Protein AF-A0A660MDU6-F1 (afdb_monomer)

Secondary structure (DSSP, 8-state):
---SSEEESSBTT-EEE-PPP-SSHHHHHHHHHHHHHHHHHHSTT------SS-SSPPSSGGGSPBPP--SSHHHHHHHHHHHHHHHHH-TTGGG-----------HHHHHHHHHHHTS---HHHHHHHHHHHHHHHHHHHHHHHHHH--BSEEETT-GGGTTTSEEEETTEEE-TT-SBGGGSTTSS--SS------S-HHHHHHHHHHHHHSB-HHHHTT-SB-TTS-BS-S-SBS-SSGGG---

Foldseek 3Di:
DPDDAWFADWFQPRIGGHADDDPDPVVRVVRSVVVVVVCQVVVPPDDDDPAQQDAQDDLDLVVRHTHAQDDDPVRVQSRQASLLVCLQPNSNQSSGDDDDDDDDDDPVVLCVVQVVVVHDSDPQSVQQVVLVVVVVCVVCVVVCLLPPQDPQWYFVNSVVQVVPFDDPDVRITGDVPGRHPCPPPSHQDQPDDADARSRGDVSNVVRLVCQCVAADPSQVVVPQADPVRHGSHCDNGSHVHSVSDDD

Nearest PDB structures (foldseek):
  1va6-assembly2_B  TM=9.384E-01  e=1.472E-17  Escherichia coli
  2d32-assembly1_D  TM=9.594E-01  e=6.852E-17  Escherichia coli
  2d32-assembly1_B  TM=9.518E-01  e=6.852E-17  Escherichia coli
  1va6-assembly1_A  TM=9.266E-01  e=5.697E-17  Escherichia coli
  3nzt-assembly1_A  TM=9.331E-01  e=1.578E-15  Francisella tularensis subsp. tularensis

pLDDT: mean 96.26, std 2.62, range [77.75, 98.75]

Structure (mmCIF, N/CA/C/O backbone):
data_AF-A0A660MDU6-F1
#
_entry.id   AF-A0A660MDU6-F1
#
loop_
_atom_site.group_PDB
_atom_site.id
_atom_site.type_symbol
_atom_site.label_atom_id
_atom_site.label_alt_id
_atom_site.label_comp_id
_atom_site.label_asym_id
_atom_site.label_entity_id
_atom_site.label_seq_id
_atom_site.pdbx_PDB_ins_code
_atom_site.Cartn_x
_atom_sit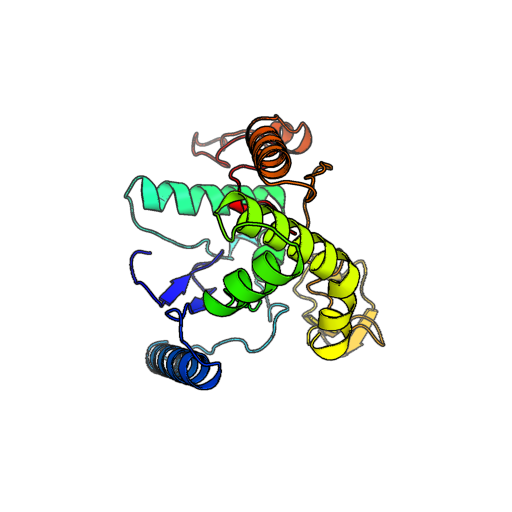e.Cartn_y
_atom_site.Cartn_z
_atom_site.occupancy
_atom_site.B_iso_or_equiv
_atom_site.auth_seq_id
_atom_site.auth_comp_id
_atom_site.auth_asym_id
_atom_site.auth_atom_id
_atom_site.pdbx_PDB_model_num
ATOM 1 N N . TYR A 1 1 ? -2.974 11.790 -11.284 1.00 77.75 1 TYR A N 1
ATOM 2 C CA . TYR A 1 1 ? -2.832 11.587 -9.823 1.00 77.75 1 TYR A CA 1
ATOM 3 C C . TYR A 1 1 ? -3.912 12.254 -8.976 1.00 77.75 1 TYR A C 1
ATOM 5 O O . TYR A 1 1 ? -3.938 12.005 -7.781 1.00 77.75 1 TYR A O 1
ATOM 13 N N . THR A 1 2 ? -4.754 13.139 -9.519 1.00 93.44 2 THR A N 1
ATOM 14 C CA . THR A 1 2 ? -5.782 13.857 -8.737 1.00 93.44 2 THR A CA 1
ATOM 15 C C . THR A 1 2 ? -7.162 13.206 -8.799 1.00 93.44 2 THR A C 1
ATOM 17 O O . THR A 1 2 ? -8.099 13.726 -8.204 1.00 93.44 2 THR A O 1
ATOM 20 N N . HIS A 1 3 ? -7.308 12.106 -9.541 1.00 96.88 3 HIS A N 1
ATOM 21 C CA . HIS A 1 3 ? -8.571 11.387 -9.625 1.00 96.88 3 HIS A CA 1
ATOM 22 C C . HIS A 1 3 ? -8.838 10.679 -8.282 1.00 96.88 3 HIS A C 1
ATOM 24 O O . HIS A 1 3 ? -7.932 10.021 -7.770 1.00 96.88 3 HIS A O 1
ATOM 30 N N . PRO A 1 4 ? -10.042 10.812 -7.700 1.00 95.94 4 PRO A N 1
ATOM 31 C CA . PRO A 1 4 ? -10.305 10.404 -6.318 1.00 95.94 4 PRO A CA 1
ATOM 32 C C . PRO A 1 4 ? -10.268 8.887 -6.098 1.00 95.94 4 PRO A C 1
ATOM 34 O O . PRO A 1 4 ? -9.865 8.446 -5.029 1.00 95.94 4 PRO A O 1
ATOM 37 N N . ASN A 1 5 ? -10.660 8.097 -7.104 1.00 98.19 5 ASN A N 1
ATOM 38 C CA . ASN A 1 5 ? -10.883 6.653 -6.937 1.00 98.19 5 ASN A CA 1
ATOM 39 C C . ASN A 1 5 ? -10.031 5.747 -7.844 1.00 98.19 5 ASN A C 1
ATOM 41 O O . ASN A 1 5 ? -10.119 4.528 -7.745 1.00 98.19 5 ASN A O 1
ATOM 45 N N . ILE A 1 6 ? -9.252 6.326 -8.764 1.00 98.25 6 ILE A N 1
ATOM 46 C CA . ILE A 1 6 ? -8.491 5.592 -9.790 1.00 98.25 6 ILE A CA 1
ATOM 47 C C . ILE A 1 6 ? -7.140 6.281 -9.921 1.00 98.25 6 ILE A C 1
ATOM 49 O O . ILE A 1 6 ? -7.067 7.443 -10.318 1.00 98.25 6 ILE A O 1
ATOM 53 N N . THR A 1 7 ? -6.070 5.591 -9.559 1.00 97.56 7 THR A N 1
ATOM 54 C CA . THR A 1 7 ? -4.705 6.121 -9.603 1.00 97.56 7 THR A CA 1
ATOM 55 C C . THR A 1 7 ? -3.727 4.997 -9.938 1.00 97.56 7 THR A C 1
ATOM 57 O O . THR A 1 7 ? -4.138 3.893 -10.277 1.00 97.56 7 THR A O 1
ATOM 60 N N . THR A 1 8 ? -2.432 5.282 -9.890 1.00 97.12 8 THR A N 1
ATOM 61 C CA . THR A 1 8 ? -1.370 4.282 -9.996 1.00 97.12 8 THR A CA 1
ATOM 62 C C . THR A 1 8 ? -0.564 4.226 -8.703 1.00 97.12 8 THR A C 1
ATOM 64 O O . THR A 1 8 ? -0.277 5.275 -8.105 1.00 97.12 8 THR A O 1
ATOM 67 N N . ASP A 1 9 ? -0.172 3.015 -8.308 1.00 96.38 9 ASP A N 1
ATOM 68 C CA . ASP A 1 9 ? 0.797 2.774 -7.237 1.00 96.38 9 ASP A CA 1
ATOM 69 C C . ASP A 1 9 ? 2.215 2.968 -7.817 1.00 96.38 9 ASP A C 1
ATOM 71 O O . ASP A 1 9 ? 2.503 4.037 -8.354 1.00 96.38 9 ASP A O 1
ATOM 75 N N . TYR A 1 10 ? 3.129 2.006 -7.712 1.00 97.56 10 TYR A N 1
ATOM 76 C CA . TYR A 1 10 ? 4.535 2.175 -8.064 1.00 97.56 10 TYR A CA 1
ATOM 77 C C . TYR A 1 10 ? 4.772 2.442 -9.556 1.00 97.56 10 TYR A C 1
ATOM 79 O O . TYR A 1 10 ? 5.421 3.429 -9.926 1.00 97.56 10 TYR A O 1
ATOM 87 N N . ALA A 1 11 ? 4.274 1.547 -10.406 1.00 97.69 11 ALA A N 1
ATOM 88 C CA . ALA A 1 11 ? 4.475 1.598 -11.847 1.00 97.69 11 ALA A CA 1
ATOM 89 C C . ALA A 1 11 ? 3.306 2.283 -12.553 1.00 97.69 11 ALA A C 1
ATOM 91 O O . ALA A 1 11 ? 2.186 2.310 -12.051 1.00 97.69 11 ALA A O 1
ATOM 92 N N . GLU A 1 12 ? 3.561 2.795 -13.754 1.00 97.75 12 GLU A N 1
ATOM 93 C CA . GLU A 1 12 ? 2.531 3.389 -14.613 1.00 97.75 12 GLU A CA 1
ATOM 94 C C . GLU A 1 12 ? 1.439 2.377 -14.979 1.00 97.75 12 GLU A C 1
ATOM 96 O O . GLU A 1 12 ? 0.276 2.735 -15.123 1.00 97.75 12 GLU A O 1
ATOM 101 N N . THR A 1 13 ? 1.804 1.098 -15.049 1.00 96.75 13 THR A N 1
ATOM 102 C CA . THR A 1 13 ? 0.898 -0.018 -15.338 1.00 96.75 13 THR A CA 1
ATOM 103 C C . THR A 1 13 ? 0.281 -0.647 -14.085 1.00 96.75 13 THR A C 1
ATOM 105 O O . THR A 1 13 ? -0.509 -1.583 -14.197 1.00 96.75 13 THR A O 1
ATOM 108 N N . LEU A 1 14 ? 0.618 -0.163 -12.881 1.00 97.50 14 LEU A N 1
ATOM 109 C CA . LEU A 1 14 ? 0.115 -0.714 -11.621 1.00 97.50 14 LEU A CA 1
ATOM 110 C C . LEU A 1 14 ? -1.079 0.106 -11.119 1.00 97.50 14 LEU A C 1
ATOM 112 O O . LEU A 1 14 ? -0.933 1.035 -10.322 1.00 97.50 14 LEU A O 1
ATOM 116 N N . LEU A 1 15 ? -2.259 -0.238 -11.632 1.00 97.62 15 LEU A N 1
ATOM 117 C CA . LEU A 1 15 ? -3.532 0.400 -11.302 1.00 97.62 15 LEU A CA 1
ATOM 118 C C . LEU A 1 15 ? -3.894 0.220 -9.819 1.00 97.62 15 LEU A C 1
ATOM 120 O O . LEU A 1 15 ? -3.869 -0.889 -9.291 1.00 97.62 15 LEU A O 1
ATOM 124 N N . GLU A 1 16 ? -4.316 1.305 -9.177 1.00 98.38 16 GLU A N 1
ATOM 125 C CA . GLU A 1 16 ? -4.833 1.328 -7.810 1.00 98.38 16 GLU A CA 1
AT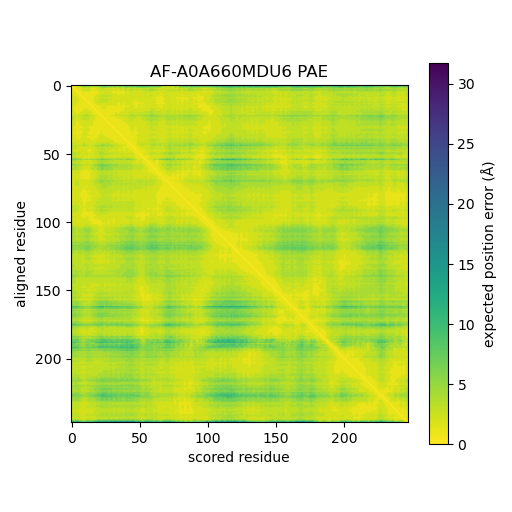OM 126 C C . GLU A 1 16 ? -6.265 1.883 -7.816 1.00 98.38 16 GLU A C 1
ATOM 128 O O . GLU A 1 16 ? -6.525 2.999 -8.283 1.00 98.38 16 GLU A O 1
ATOM 133 N N . LEU A 1 17 ? -7.203 1.086 -7.298 1.00 98.44 17 LEU A N 1
ATOM 134 C CA . LEU A 1 17 ? -8.616 1.441 -7.174 1.00 98.44 17 LEU A CA 1
ATOM 135 C C . LEU A 1 17 ? -8.950 1.701 -5.706 1.00 98.44 17 LEU A C 1
ATOM 137 O O . LEU A 1 17 ? -8.767 0.827 -4.860 1.00 98.44 17 LEU A O 1
ATOM 141 N N . VAL A 1 18 ? -9.472 2.890 -5.416 1.00 98.12 18 VAL A N 1
ATOM 142 C CA . VAL A 1 18 ? -9.752 3.351 -4.051 1.00 98.12 18 VAL A CA 1
ATOM 143 C C . VAL A 1 18 ? -11.228 3.706 -3.936 1.00 98.12 18 VAL A C 1
ATOM 145 O O . VAL A 1 18 ? -11.714 4.611 -4.612 1.00 98.12 18 VAL A O 1
ATOM 148 N N . THR A 1 19 ? -11.964 2.992 -3.089 1.00 98.56 19 THR A N 1
ATOM 149 C CA . THR A 1 19 ? -13.375 3.298 -2.823 1.00 98.56 19 THR A CA 1
ATOM 150 C C . THR A 1 19 ? -13.506 4.496 -1.887 1.00 98.56 19 THR A C 1
ATOM 152 O O . THR A 1 19 ? -12.606 4.795 -1.101 1.00 98.56 19 THR A O 1
ATOM 155 N N . ASP A 1 20 ? -14.671 5.130 -1.905 1.00 98.25 20 ASP A N 1
ATOM 156 C CA . ASP A 1 20 ? -15.098 5.990 -0.806 1.00 98.25 20 ASP A CA 1
ATOM 157 C C . ASP A 1 20 ? -15.335 5.139 0.462 1.00 98.25 20 ASP A C 1
ATOM 159 O O . ASP A 1 20 ? -15.473 3.910 0.374 1.00 98.25 20 ASP A O 1
ATOM 163 N N . PRO A 1 21 ? -15.374 5.741 1.664 1.00 97.81 21 PRO A N 1
ATOM 164 C CA . PRO A 1 21 ? -15.812 5.029 2.857 1.00 97.81 21 PRO A CA 1
ATOM 165 C C . PRO A 1 21 ? -17.310 4.715 2.772 1.00 97.81 21 PRO A C 1
ATOM 167 O O . PRO A 1 21 ? -18.132 5.605 2.552 1.00 97.81 21 PRO A O 1
ATOM 170 N N . HIS A 1 22 ? -17.669 3.455 3.018 1.00 98.00 22 HIS A N 1
ATOM 171 C CA . HIS A 1 22 ? -19.057 2.986 3.012 1.00 98.00 22 HIS A CA 1
ATOM 172 C C . HIS A 1 22 ? -19.468 2.405 4.366 1.00 98.00 22 HIS A C 1
ATOM 174 O O . HIS A 1 22 ? -18.629 1.843 5.072 1.00 98.00 22 HIS A O 1
ATOM 180 N N . PRO A 1 23 ? -20.761 2.485 4.729 1.00 96.19 23 PRO A N 1
ATOM 181 C CA . PRO A 1 23 ? -21.267 1.934 5.984 1.00 96.19 23 PRO A CA 1
ATOM 182 C C . PRO A 1 23 ? -21.366 0.402 5.978 1.00 96.19 23 PRO A C 1
ATOM 184 O O . PRO A 1 23 ? -21.491 -0.191 7.049 1.00 96.19 23 PRO A O 1
ATOM 187 N N . THR A 1 24 ? -21.338 -0.241 4.803 1.00 97.06 24 THR A N 1
ATOM 188 C CA . THR A 1 24 ? -21.408 -1.702 4.676 1.00 97.06 24 THR A CA 1
ATOM 189 C C . THR A 1 24 ? -20.377 -2.244 3.682 1.00 97.06 24 THR A C 1
ATOM 191 O O . THR A 1 24 ? -20.034 -1.555 2.711 1.00 97.06 24 THR A O 1
ATOM 194 N N . PRO A 1 25 ? -19.898 -3.488 3.876 1.00 97.12 25 PRO A N 1
ATOM 195 C CA . PRO A 1 25 ? -19.009 -4.150 2.923 1.00 97.12 25 PRO A CA 1
ATOM 196 C C . PRO A 1 25 ? -19.612 -4.283 1.520 1.00 97.12 25 PRO A C 1
ATOM 198 O O . PRO A 1 25 ? -18.900 -4.134 0.531 1.00 97.12 25 PRO A O 1
ATOM 201 N N . GLU A 1 26 ? -20.921 -4.520 1.411 1.00 98.44 26 GLU A N 1
ATOM 202 C CA . GLU A 1 26 ? -21.610 -4.699 0.129 1.00 98.44 26 GLU A CA 1
ATOM 203 C C . GLU A 1 26 ? -21.593 -3.411 -0.699 1.00 98.44 26 GLU A C 1
ATOM 205 O O . GLU A 1 26 ? -21.389 -3.462 -1.912 1.00 98.44 26 GLU A O 1
ATOM 210 N N . ALA A 1 27 ? -21.762 -2.253 -0.052 1.00 98.38 27 ALA A N 1
ATOM 211 C CA . ALA A 1 27 ? -21.695 -0.956 -0.717 1.00 98.38 27 ALA A CA 1
ATOM 212 C C . ALA A 1 27 ? -20.264 -0.633 -1.185 1.00 98.38 27 ALA A C 1
ATOM 214 O O . ALA A 1 27 ? -20.077 -0.213 -2.330 1.00 98.38 27 ALA A O 1
ATOM 215 N N . ALA A 1 28 ? -19.253 -0.922 -0.355 1.00 98.38 28 ALA A N 1
ATOM 216 C CA . ALA A 1 28 ? -17.849 -0.798 -0.752 1.00 98.38 28 ALA A CA 1
ATOM 217 C C . ALA A 1 28 ? -17.517 -1.703 -1.948 1.00 98.38 28 ALA A C 1
ATOM 219 O O . ALA A 1 28 ? -16.931 -1.252 -2.934 1.00 98.38 28 ALA A O 1
ATOM 220 N N . TYR A 1 29 ? -17.952 -2.964 -1.902 1.00 98.38 29 TYR A N 1
ATOM 221 C CA . TYR A 1 29 ? -17.756 -3.914 -2.993 1.00 98.38 29 TYR A CA 1
ATOM 222 C C . TYR A 1 29 ? -18.464 -3.473 -4.280 1.00 98.38 29 TYR A C 1
ATOM 224 O O . TYR A 1 29 ? -17.879 -3.556 -5.358 1.00 98.38 29 TYR A O 1
ATOM 232 N N . ALA A 1 30 ? -19.695 -2.961 -4.188 1.00 98.69 30 ALA A N 1
ATOM 233 C CA . ALA A 1 30 ? -20.434 -2.472 -5.348 1.00 98.69 30 ALA A CA 1
ATOM 234 C C . ALA A 1 30 ? -19.704 -1.315 -6.052 1.00 98.69 30 ALA A C 1
ATOM 236 O O . ALA A 1 30 ? -19.604 -1.321 -7.282 1.00 98.69 30 ALA A O 1
ATOM 237 N N . GLN A 1 31 ? -19.142 -0.362 -5.295 1.00 98.75 31 GLN A N 1
ATOM 238 C CA . GLN A 1 31 ? -18.322 0.705 -5.875 1.00 98.75 31 GLN A CA 1
ATOM 239 C C . GLN A 1 31 ? -17.028 0.152 -6.482 1.00 98.75 31 GLN A C 1
ATOM 241 O O . GLN A 1 31 ? -16.703 0.496 -7.617 1.00 98.75 31 GLN A O 1
ATOM 246 N N . LEU A 1 32 ? -16.310 -0.723 -5.769 1.00 98.69 32 LEU A N 1
ATOM 247 C CA . LEU A 1 32 ? -15.077 -1.330 -6.276 1.00 98.69 32 LEU A CA 1
ATOM 248 C C . LEU A 1 32 ? -15.319 -2.076 -7.596 1.00 98.69 32 LEU A C 1
ATOM 250 O O . LEU A 1 32 ? -14.557 -1.919 -8.548 1.00 98.69 32 LEU A O 1
ATOM 254 N N . LEU A 1 33 ? -16.414 -2.834 -7.685 1.00 98.62 33 LEU A N 1
ATOM 255 C CA . LEU A 1 33 ? -16.818 -3.542 -8.896 1.00 98.62 33 LEU A CA 1
ATOM 256 C C . LEU A 1 33 ? -17.144 -2.577 -10.044 1.00 98.62 33 LEU A C 1
ATOM 258 O O . LEU A 1 33 ? -16.798 -2.858 -11.192 1.00 98.62 33 LEU A O 1
ATOM 262 N N . ALA A 1 34 ? -17.794 -1.446 -9.759 1.00 98.69 34 ALA A N 1
ATOM 263 C CA . ALA A 1 34 ? -18.069 -0.420 -10.761 1.00 98.69 34 ALA A CA 1
ATOM 264 C C . ALA A 1 34 ? -16.773 0.214 -11.298 1.00 98.69 34 ALA A C 1
ATOM 266 O O . ALA A 1 34 ? -16.611 0.310 -12.514 1.00 98.69 34 ALA A O 1
ATOM 267 N N . LEU A 1 35 ? -15.832 0.567 -10.414 1.00 98.62 35 LEU A N 1
ATOM 268 C CA . LEU A 1 35 ? -14.513 1.095 -10.787 1.00 98.62 35 LEU A CA 1
ATOM 269 C C . LEU A 1 35 ? -13.728 0.085 -11.633 1.00 98.62 35 LEU A C 1
ATOM 271 O O . LEU A 1 35 ? -13.232 0.430 -12.703 1.00 98.62 35 LEU A O 1
ATOM 275 N N . HIS A 1 36 ? -13.683 -1.179 -11.204 1.00 98.50 36 HIS A N 1
ATOM 276 C CA . HIS A 1 36 ? -13.015 -2.249 -11.942 1.00 98.50 36 HIS A CA 1
ATOM 277 C C . HIS A 1 36 ? -13.614 -2.435 -13.341 1.00 98.50 36 HIS A C 1
ATOM 279 O O . HIS A 1 36 ? -12.879 -2.526 -14.321 1.00 98.50 36 HIS A O 1
ATOM 285 N N . ARG A 1 37 ? -14.950 -2.485 -13.460 1.00 98.38 37 ARG A N 1
ATOM 286 C CA . ARG A 1 37 ? -15.639 -2.600 -14.759 1.00 98.38 37 ARG A CA 1
ATOM 287 C C . ARG A 1 37 ? -15.328 -1.418 -15.666 1.00 98.38 37 ARG A C 1
ATOM 289 O O . ARG A 1 37 ? -15.048 -1.633 -16.839 1.00 98.38 37 ARG A O 1
ATOM 296 N N . TYR A 1 38 ? -15.347 -0.204 -15.120 1.00 98.50 38 TYR A N 1
ATOM 297 C CA . TYR A 1 38 ? -14.997 0.993 -15.870 1.00 98.50 38 TYR A CA 1
ATOM 298 C C . TYR A 1 38 ? -13.566 0.908 -16.412 1.00 98.50 38 TYR A C 1
ATOM 300 O O . TYR A 1 38 ? -13.367 1.065 -17.612 1.00 98.50 38 TYR A O 1
ATOM 308 N N . CYS A 1 39 ? -12.577 0.588 -15.572 1.00 98.19 39 CYS A N 1
ATOM 309 C CA . CYS A 1 39 ? -11.190 0.441 -16.017 1.00 98.19 39 CYS A CA 1
ATOM 310 C C . CYS A 1 39 ? -11.039 -0.659 -17.072 1.00 98.19 39 CYS A C 1
ATOM 312 O O . CYS A 1 39 ? -10.491 -0.396 -18.136 1.00 98.19 39 CYS A O 1
ATOM 314 N N . ALA A 1 40 ? -11.595 -1.850 -16.830 1.00 97.62 40 ALA A N 1
ATOM 315 C CA . ALA A 1 40 ? -11.515 -2.976 -17.762 1.00 97.62 40 ALA A CA 1
ATOM 316 C C . ALA A 1 40 ? -12.127 -2.671 -19.145 1.00 97.62 40 ALA A C 1
ATOM 318 O O . ALA A 1 40 ? -11.691 -3.227 -20.143 1.00 97.62 40 ALA A O 1
ATOM 319 N N . GLN A 1 41 ? -13.118 -1.778 -19.222 1.00 98.06 41 GLN A N 1
ATOM 320 C CA . GLN A 1 41 ? -13.731 -1.345 -20.485 1.00 98.06 41 GLN A CA 1
ATOM 321 C C . GLN A 1 41 ? -12.944 -0.242 -21.212 1.00 98.06 41 GLN A C 1
ATOM 323 O O . GLN A 1 41 ? -13.240 0.042 -22.369 1.00 98.06 41 GLN A O 1
ATOM 328 N N . ASN A 1 42 ? -11.976 0.398 -20.548 1.00 98.19 42 ASN A N 1
ATOM 329 C CA . ASN A 1 42 ? -11.271 1.584 -21.049 1.00 98.19 42 ASN A CA 1
ATOM 330 C C . ASN A 1 42 ? -9.749 1.389 -21.183 1.00 98.19 42 ASN A C 1
ATOM 332 O O . ASN A 1 42 ? -9.037 2.360 -21.425 1.00 98.19 42 ASN A O 1
ATOM 336 N N . ILE A 1 43 ? -9.248 0.158 -21.046 1.00 97.31 43 ILE A N 1
ATOM 337 C CA . ILE A 1 43 ? -7.817 -0.189 -21.176 1.00 97.31 43 ILE A CA 1
ATOM 338 C C . ILE A 1 43 ? -7.487 -0.862 -22.525 1.00 97.31 43 ILE A C 1
ATOM 340 O O . ILE A 1 43 ? -6.399 -1.391 -22.719 1.00 97.31 43 ILE A O 1
ATOM 344 N N . GLY A 1 44 ? -8.421 -0.834 -23.485 1.00 97.56 44 GLY A N 1
ATOM 345 C CA . GLY A 1 44 ? -8.233 -1.434 -24.809 1.00 97.56 44 GLY A CA 1
ATOM 346 C C . GLY A 1 44 ? -8.107 -2.957 -24.743 1.00 97.56 44 GLY A C 1
ATOM 347 O O . GLY A 1 44 ? -8.966 -3.616 -24.160 1.00 97.56 44 GLY A O 1
ATOM 348 N N . ASP A 1 45 ? -7.043 -3.497 -25.340 1.00 97.69 45 ASP A N 1
ATOM 349 C CA . ASP A 1 45 ? -6.757 -4.940 -25.376 1.00 97.69 45 ASP A CA 1
ATOM 350 C C . ASP A 1 45 ? -5.971 -5.439 -24.144 1.00 97.69 45 ASP A C 1
ATOM 352 O O . ASP A 1 45 ? -5.658 -6.628 -24.038 1.00 97.69 45 ASP A O 1
ATOM 356 N N . GLU A 1 46 ? -5.623 -4.547 -23.209 1.00 97.44 46 GLU A N 1
ATOM 357 C CA . GLU A 1 46 ? -4.926 -4.907 -21.973 1.00 97.44 46 GLU A CA 1
ATOM 358 C C . GLU A 1 46 ? -5.837 -5.665 -20.993 1.00 97.44 46 GLU A C 1
ATOM 360 O O . GLU A 1 46 ? -7.067 -5.645 -21.076 1.00 97.44 46 GLU A O 1
ATOM 365 N N . GLN A 1 47 ? -5.222 -6.339 -20.017 1.00 95.94 47 GLN A N 1
ATOM 366 C CA . GLN A 1 47 ? -5.930 -7.078 -18.974 1.00 95.94 47 GLN A CA 1
ATOM 367 C C . GLN A 1 47 ? -5.389 -6.737 -17.590 1.00 95.94 47 GLN A C 1
ATOM 369 O O . GLN A 1 47 ? -4.194 -6.510 -17.403 1.00 95.94 47 GLN A O 1
ATOM 374 N N . LEU A 1 48 ? -6.278 -6.766 -16.597 1.00 96.56 48 LEU A N 1
ATOM 375 C CA . LEU A 1 48 ? -5.904 -6.624 -15.196 1.00 96.56 48 LEU A CA 1
ATOM 376 C C . LEU A 1 48 ? -5.391 -7.963 -14.664 1.00 96.56 48 LEU A C 1
ATOM 378 O O . LEU A 1 48 ? -6.094 -8.973 -14.711 1.00 96.56 48 LEU A O 1
ATOM 382 N N . TRP A 1 49 ? -4.166 -7.965 -14.144 1.00 97.31 49 TRP A N 1
ATOM 383 C CA . TRP A 1 49 ? -3.575 -9.154 -13.542 1.00 97.31 49 TRP A CA 1
ATOM 384 C C . TRP A 1 49 ? -4.285 -9.512 -12.221 1.00 97.31 49 TRP A C 1
ATOM 386 O O . TRP A 1 49 ? -4.348 -8.668 -11.326 1.00 97.31 49 TRP A O 1
ATOM 396 N N . PRO A 1 50 ? -4.805 -10.744 -12.056 1.00 96.00 50 PRO A N 1
ATOM 397 C CA . PRO A 1 50 ? -5.613 -11.105 -10.888 1.00 96.00 50 PRO A CA 1
ATOM 398 C C . PRO A 1 50 ? -4.793 -11.595 -9.679 1.00 96.00 50 PRO A C 1
ATOM 400 O O . PRO A 1 50 ? -5.372 -11.899 -8.638 1.00 96.00 50 PRO A O 1
ATOM 403 N N . GLY A 1 51 ? -3.469 -11.734 -9.808 1.00 95.88 51 GLY A N 1
ATOM 404 C CA . GLY A 1 51 ? -2.593 -12.262 -8.758 1.00 95.88 51 GLY A CA 1
ATOM 405 C C . GLY A 1 51 ? -1.860 -11.174 -7.969 1.00 95.88 51 GLY A C 1
ATOM 406 O O . GLY A 1 51 ? -1.551 -10.110 -8.495 1.00 95.88 51 GLY A O 1
ATOM 407 N N . SER A 1 52 ? -1.519 -11.456 -6.707 1.00 97.50 52 SER A N 1
ATOM 408 C CA . SER A 1 52 ? -0.670 -10.554 -5.912 1.00 97.50 52 SER A CA 1
ATOM 409 C C . SER A 1 52 ? 0.784 -10.552 -6.380 1.00 97.50 52 SER A C 1
ATOM 411 O O . SER A 1 52 ? 1.378 -9.491 -6.540 1.00 97.50 52 SER A O 1
ATOM 413 N N . MET A 1 53 ? 1.373 -11.736 -6.587 1.00 97.75 53 MET A N 1
ATOM 414 C CA . MET A 1 53 ? 2.707 -11.820 -7.184 1.00 97.75 53 MET A CA 1
ATOM 415 C C . MET A 1 53 ? 2.600 -11.453 -8.663 1.00 97.75 53 MET A C 1
ATOM 417 O O . MET A 1 53 ? 1.634 -11.879 -9.302 1.00 97.75 53 MET A O 1
ATOM 421 N N . PRO A 1 54 ? 3.550 -10.678 -9.209 1.00 96.12 54 PRO A N 1
ATOM 422 C CA . PRO A 1 54 ? 3.466 -10.202 -10.581 1.00 96.12 54 PR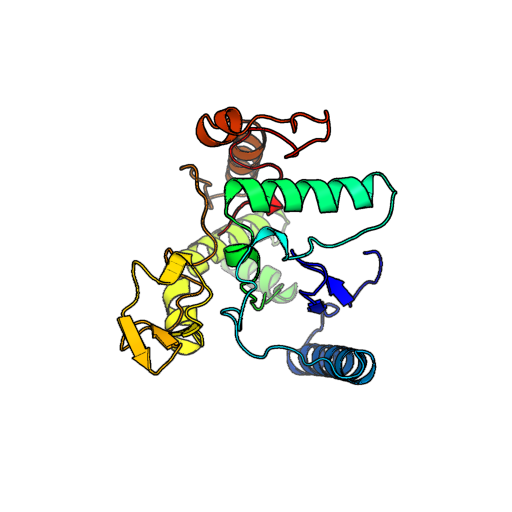O A CA 1
ATOM 423 C C . PRO A 1 54 ? 3.470 -11.356 -11.588 1.00 96.12 54 PRO A C 1
ATOM 425 O O . PRO A 1 54 ? 3.958 -12.456 -11.308 1.00 96.12 54 PRO A O 1
ATOM 428 N N . CYS A 1 55 ? 2.937 -11.074 -12.776 1.00 91.25 55 CYS A N 1
ATOM 429 C CA . CYS A 1 55 ? 3.046 -11.945 -13.939 1.00 91.25 55 CYS A CA 1
ATOM 430 C C . CYS A 1 55 ? 4.475 -11.929 -14.516 1.00 91.25 55 CYS A C 1
ATOM 432 O O . CYS A 1 55 ? 5.463 -11.725 -13.806 1.00 91.25 55 CYS A O 1
ATOM 434 N N . ILE A 1 56 ? 4.585 -12.156 -15.825 1.00 96.44 56 ILE A N 1
ATOM 435 C CA . ILE A 1 56 ? 5.840 -12.039 -16.556 1.00 96.44 56 ILE A CA 1
ATOM 436 C C . ILE A 1 56 ? 6.321 -10.588 -16.473 1.00 96.44 56 ILE A C 1
ATOM 438 O O . ILE A 1 56 ? 5.649 -9.665 -16.927 1.00 96.44 56 ILE A O 1
ATOM 442 N N . LEU A 1 57 ? 7.498 -10.401 -15.885 1.00 97.00 57 LEU A N 1
ATOM 443 C CA . LEU A 1 57 ? 8.182 -9.115 -15.823 1.00 97.00 57 LEU A CA 1
ATOM 444 C C . LEU A 1 57 ? 9.208 -9.008 -16.959 1.00 97.00 57 LEU A C 1
ATOM 446 O O . LEU A 1 57 ? 9.727 -10.040 -17.396 1.00 97.00 57 LEU A O 1
ATOM 450 N N . PRO A 1 58 ? 9.538 -7.783 -17.407 1.00 96.19 58 PRO A N 1
ATOM 451 C CA . PRO A 1 58 ? 10.628 -7.564 -18.351 1.00 96.19 58 PRO A CA 1
ATOM 452 C C . PRO A 1 58 ? 11.949 -8.159 -17.851 1.00 96.19 58 PRO A C 1
ATOM 454 O O . PRO A 1 58 ? 12.220 -8.163 -16.648 1.00 96.19 58 PRO A O 1
ATOM 457 N N . GLU A 1 59 ? 12.788 -8.628 -18.778 1.00 92.38 59 GLU A N 1
ATOM 458 C CA . GLU A 1 59 ? 14.119 -9.154 -18.450 1.00 92.38 59 GLU A CA 1
ATOM 459 C C . GLU A 1 59 ? 14.994 -8.076 -17.798 1.00 92.38 59 GLU A C 1
ATOM 461 O O . GLU A 1 59 ? 15.637 -8.321 -16.775 1.00 92.38 59 GLU A O 1
ATOM 466 N N . ASN A 1 60 ? 14.960 -6.859 -18.348 1.00 94.94 60 ASN A N 1
ATOM 467 C CA . ASN A 1 60 ? 15.563 -5.699 -17.721 1.00 94.94 60 ASN A CA 1
ATOM 468 C C . ASN A 1 60 ? 14.536 -4.984 -16.838 1.00 94.94 60 ASN A C 1
ATOM 470 O O . ASN A 1 60 ? 13.575 -4.391 -17.322 1.00 94.94 60 ASN A O 1
ATOM 474 N N . SER A 1 61 ? 14.777 -4.969 -15.526 1.00 94.19 61 SER A N 1
ATOM 475 C CA . SER A 1 61 ? 13.889 -4.286 -14.582 1.00 94.19 61 SER A CA 1
ATOM 476 C C . SER A 1 61 ? 13.727 -2.789 -14.866 1.00 94.19 61 SER A C 1
ATOM 478 O O . SER A 1 61 ? 12.727 -2.208 -14.449 1.00 94.19 61 SER A O 1
ATOM 480 N N . ASP A 1 62 ? 14.669 -2.163 -15.583 1.00 93.50 62 ASP A N 1
ATOM 481 C CA . ASP A 1 62 ? 14.562 -0.754 -15.951 1.00 93.50 62 ASP A CA 1
ATOM 482 C C . ASP A 1 62 ? 13.437 -0.438 -16.933 1.00 93.50 62 ASP A C 1
ATOM 484 O O . ASP A 1 62 ? 12.953 0.697 -16.919 1.00 93.50 62 ASP A O 1
ATOM 488 N N . ASP A 1 63 ? 12.948 -1.445 -17.657 1.00 96.31 63 ASP A N 1
ATOM 489 C CA . ASP A 1 63 ? 11.804 -1.331 -18.563 1.00 96.31 63 ASP A CA 1
ATOM 490 C C . ASP A 1 63 ? 10.466 -1.233 -17.803 1.00 96.31 63 ASP A C 1
ATOM 492 O O . ASP A 1 63 ? 9.430 -0.915 -18.388 1.00 96.31 63 ASP A O 1
ATOM 496 N N . ILE A 1 64 ? 10.465 -1.450 -16.480 1.00 97.62 64 ILE A N 1
ATOM 497 C CA . ILE A 1 64 ? 9.310 -1.158 -15.625 1.00 97.62 64 ILE A CA 1
ATOM 498 C C . ILE A 1 64 ? 9.188 0.364 -15.479 1.00 97.62 64 ILE A C 1
ATOM 500 O O . ILE A 1 64 ? 9.927 1.011 -14.725 1.00 97.62 64 ILE A O 1
ATOM 504 N N . ALA A 1 65 ? 8.225 0.939 -16.199 1.00 97.69 65 ALA A N 1
ATOM 505 C CA . ALA A 1 65 ? 7.937 2.364 -16.159 1.00 97.69 65 ALA A CA 1
ATOM 506 C C . ALA A 1 65 ? 7.361 2.775 -14.795 1.00 97.69 65 ALA A C 1
ATOM 508 O O . ALA A 1 65 ? 6.283 2.340 -14.398 1.00 97.69 65 ALA A O 1
ATOM 509 N N . ILE A 1 66 ? 8.062 3.663 -14.090 1.00 97.94 66 ILE A N 1
ATOM 510 C CA . ILE A 1 66 ? 7.568 4.288 -12.855 1.00 97.94 66 ILE A CA 1
ATOM 511 C C . ILE A 1 66 ? 6.405 5.228 -13.185 1.00 97.94 66 ILE A C 1
ATOM 513 O O . ILE A 1 66 ? 6.476 5.952 -14.184 1.00 97.94 66 ILE A O 1
ATOM 517 N N . GLY A 1 67 ? 5.403 5.278 -12.300 1.00 97.31 67 GLY A N 1
ATOM 518 C CA . GLY A 1 67 ? 4.230 6.141 -12.436 1.00 97.31 67 GLY A CA 1
ATOM 519 C C . GLY A 1 67 ? 4.567 7.593 -12.805 1.00 97.31 67 GLY A C 1
ATOM 520 O O . GLY A 1 67 ? 5.481 8.219 -12.243 1.00 97.31 67 GLY A O 1
ATOM 521 N N . TYR A 1 68 ? 3.839 8.139 -13.776 1.00 97.06 68 TYR A N 1
ATOM 522 C CA . TYR A 1 68 ? 3.965 9.507 -14.250 1.00 97.06 68 TYR A CA 1
ATOM 523 C C . TYR A 1 68 ? 2.831 10.383 -13.715 1.00 97.06 68 TYR A C 1
ATOM 525 O O . TYR A 1 68 ? 1.641 10.121 -13.865 1.00 97.06 68 TYR A O 1
ATOM 533 N N . TYR A 1 69 ? 3.214 11.494 -13.091 1.00 96.69 69 TYR A N 1
ATOM 534 C CA . TYR A 1 69 ? 2.281 12.363 -12.375 1.00 96.69 69 TYR A CA 1
ATOM 535 C C . TYR A 1 69 ? 2.340 13.815 -12.855 1.00 96.69 69 TYR A C 1
ATOM 537 O O . TYR A 1 69 ? 1.986 14.733 -12.116 1.00 96.69 69 TYR A O 1
ATOM 545 N N . GLY A 1 70 ? 2.776 14.040 -14.095 1.00 95.94 70 GLY A N 1
ATOM 546 C CA . GLY A 1 70 ? 2.931 15.378 -14.659 1.00 95.94 70 GLY A CA 1
ATOM 547 C C . GLY A 1 70 ? 4.184 16.108 -14.169 1.00 95.94 70 GLY A C 1
ATOM 548 O O . GLY A 1 70 ? 5.073 15.540 -13.535 1.00 95.94 70 GLY A O 1
ATOM 549 N N . THR A 1 71 ? 4.262 17.404 -14.475 1.00 96.56 71 THR A N 1
ATOM 550 C CA . THR A 1 71 ? 5.461 18.238 -14.261 1.00 96.56 71 THR A CA 1
ATOM 551 C C . THR A 1 71 ? 5.385 19.149 -13.032 1.00 96.56 71 THR A C 1
ATOM 553 O O . THR A 1 71 ? 6.351 19.869 -12.748 1.00 96.56 71 THR A O 1
ATOM 556 N N . SER A 1 72 ? 4.273 19.113 -12.287 1.00 97.62 72 SER A N 1
ATOM 557 C CA . SER A 1 72 ? 4.111 19.851 -11.030 1.00 97.62 72 SER A CA 1
ATOM 558 C C . SER A 1 72 ? 5.098 19.346 -9.974 1.00 97.62 72 SER A C 1
ATOM 560 O O . SER A 1 72 ? 5.531 18.194 -10.014 1.00 97.62 72 SER A O 1
ATOM 562 N N . ASN A 1 73 ? 5.438 20.178 -8.986 1.00 96.88 73 ASN A N 1
ATOM 563 C CA . ASN A 1 73 ? 6.326 19.750 -7.897 1.00 96.88 73 ASN A CA 1
ATOM 564 C C . ASN A 1 73 ? 5.755 18.544 -7.134 1.00 96.88 73 ASN A C 1
ATOM 566 O O . ASN A 1 73 ? 6.499 17.627 -6.800 1.00 96.88 73 ASN A O 1
ATOM 570 N N . GLY A 1 74 ? 4.434 18.499 -6.925 1.00 96.75 74 GLY A N 1
ATOM 571 C CA . GLY A 1 74 ? 3.769 17.352 -6.303 1.00 96.75 74 GLY A CA 1
ATOM 572 C C . GLY A 1 74 ? 3.877 16.075 -7.141 1.00 96.75 74 GLY A C 1
ATOM 573 O O . GLY A 1 74 ? 4.173 15.012 -6.600 1.00 96.75 74 GLY A O 1
ATOM 574 N N . GLY A 1 75 ? 3.696 16.177 -8.461 1.00 97.25 75 GLY A N 1
ATOM 575 C CA . GLY A 1 75 ? 3.859 15.049 -9.377 1.00 97.25 75 GLY A CA 1
ATOM 576 C C . GLY A 1 75 ? 5.299 14.537 -9.433 1.00 97.25 75 GLY A C 1
ATOM 577 O O . GLY A 1 75 ? 5.549 13.346 -9.245 1.00 97.25 75 GLY A O 1
ATOM 578 N N . LYS A 1 76 ? 6.261 15.453 -9.587 1.00 97.00 76 LYS A N 1
ATOM 579 C CA . LYS A 1 76 ? 7.700 15.150 -9.564 1.00 97.00 76 LYS A CA 1
ATOM 580 C C . LYS A 1 76 ? 8.129 14.491 -8.256 1.00 97.00 76 LYS A C 1
ATOM 582 O O . LYS A 1 76 ? 8.863 13.515 -8.294 1.00 97.00 76 LYS A O 1
ATOM 587 N N . MET A 1 77 ? 7.639 14.968 -7.111 1.00 97.31 77 MET A N 1
ATOM 588 C CA . MET A 1 77 ? 7.956 14.384 -5.804 1.00 97.31 77 MET A CA 1
ATOM 589 C C . MET A 1 77 ? 7.425 12.950 -5.663 1.00 97.31 77 MET A C 1
ATOM 591 O O . MET A 1 77 ? 8.135 12.076 -5.171 1.00 97.31 77 MET A O 1
ATOM 595 N N . ARG A 1 78 ? 6.201 12.673 -6.140 1.00 97.12 78 ARG A N 1
ATOM 596 C CA . ARG A 1 78 ? 5.624 11.312 -6.147 1.00 97.12 78 ARG A CA 1
ATOM 597 C C . ARG A 1 78 ? 6.411 10.348 -7.027 1.00 97.12 78 ARG A C 1
ATOM 599 O O . ARG A 1 78 ? 6.548 9.180 -6.663 1.00 97.12 78 ARG A O 1
ATOM 606 N N . ARG A 1 79 ? 6.909 10.840 -8.164 1.00 97.44 79 ARG A N 1
ATOM 607 C CA . ARG A 1 79 ? 7.779 10.074 -9.055 1.00 97.44 79 ARG A CA 1
ATOM 608 C C . ARG A 1 79 ? 9.146 9.827 -8.416 1.00 97.44 79 ARG A C 1
ATOM 610 O O . ARG A 1 79 ? 9.558 8.679 -8.333 1.00 97.44 79 ARG A O 1
ATOM 617 N N . LEU A 1 80 ? 9.788 10.867 -7.882 1.00 98.12 80 LEU A N 1
ATOM 618 C CA . LEU A 1 80 ? 11.092 10.767 -7.220 1.00 98.12 80 LEU A CA 1
ATOM 619 C C . LEU A 1 80 ? 11.067 9.796 -6.032 1.00 98.12 80 LEU A C 1
ATOM 621 O O . LEU A 1 80 ? 12.012 9.040 -5.828 1.00 98.12 80 LEU A O 1
ATOM 625 N N . TYR A 1 81 ? 9.974 9.780 -5.263 1.00 98.25 81 TYR A N 1
ATOM 626 C CA . TYR A 1 81 ? 9.775 8.792 -4.203 1.00 98.25 81 TYR A CA 1
ATOM 627 C C . TYR A 1 81 ? 9.911 7.354 -4.731 1.00 98.25 81 TYR A C 1
ATOM 629 O O . TYR A 1 81 ? 10.655 6.553 -4.163 1.00 98.25 81 TYR A O 1
ATOM 637 N N . ARG A 1 82 ? 9.241 7.047 -5.850 1.00 98.06 82 ARG A N 1
ATOM 638 C CA . ARG A 1 82 ? 9.257 5.726 -6.499 1.00 98.06 82 ARG A CA 1
ATOM 639 C C . ARG A 1 82 ? 10.586 5.419 -7.188 1.00 98.06 82 ARG A C 1
ATOM 641 O O . ARG A 1 82 ? 11.019 4.272 -7.173 1.00 98.06 82 ARG A O 1
ATOM 648 N N . GLU A 1 83 ? 11.266 6.420 -7.739 1.00 97.56 83 GLU A N 1
ATOM 649 C CA . GLU A 1 83 ? 12.646 6.264 -8.222 1.00 97.56 83 GLU A CA 1
ATOM 650 C C . GLU A 1 83 ? 13.554 5.808 -7.072 1.00 97.56 83 GLU A C 1
ATOM 652 O O . GLU A 1 83 ? 14.236 4.787 -7.189 1.00 97.56 83 GLU A O 1
ATOM 657 N N . GLY A 1 84 ? 13.437 6.453 -5.906 1.00 97.75 84 GLY A N 1
ATOM 658 C CA . GLY A 1 84 ? 14.136 6.039 -4.692 1.00 97.75 84 GLY A CA 1
ATOM 659 C C . GLY A 1 84 ? 13.785 4.615 -4.264 1.00 97.75 84 GLY A C 1
ATOM 660 O O . GLY A 1 84 ? 14.684 3.826 -3.982 1.00 97.75 84 GLY A O 1
ATOM 661 N N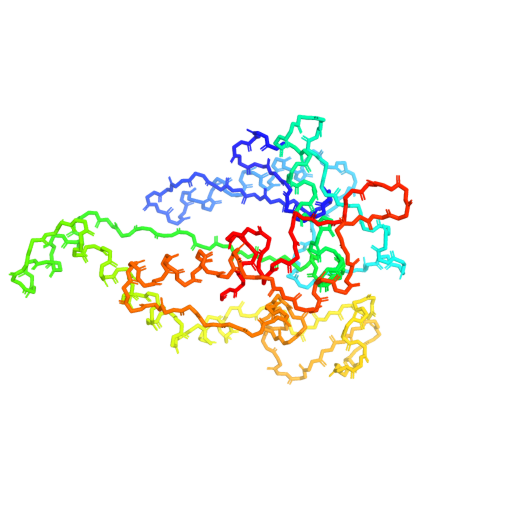 . LEU A 1 85 ? 12.502 4.239 -4.291 1.00 97.31 85 LEU A N 1
ATOM 662 C CA . LEU A 1 85 ? 12.078 2.864 -4.005 1.00 97.31 85 LEU A CA 1
ATOM 663 C C . LEU A 1 85 ? 12.702 1.845 -4.978 1.00 97.31 85 LEU A C 1
ATOM 665 O O . LEU A 1 85 ? 13.147 0.778 -4.551 1.00 97.31 85 LEU A O 1
ATOM 669 N N . GLY A 1 86 ? 12.788 2.183 -6.267 1.00 96.31 86 GLY A N 1
ATOM 670 C CA . GLY A 1 86 ? 13.433 1.350 -7.283 1.00 96.31 86 GLY A CA 1
ATOM 671 C C . GLY A 1 86 ? 14.912 1.107 -6.982 1.00 96.31 86 GLY A C 1
ATOM 672 O O . GLY A 1 86 ? 15.366 -0.032 -7.038 1.00 96.31 86 GLY A O 1
ATOM 673 N N . HIS A 1 87 ? 15.647 2.146 -6.580 1.00 95.62 87 HIS A N 1
ATOM 674 C CA . HIS A 1 87 ? 17.058 2.020 -6.199 1.00 95.62 87 HIS A CA 1
ATOM 675 C C . HIS A 1 87 ? 17.273 1.281 -4.870 1.00 95.62 87 HIS A C 1
ATOM 677 O O . HIS A 1 87 ? 18.261 0.565 -4.716 1.00 95.62 87 HIS A O 1
ATOM 683 N N . ARG A 1 88 ? 16.375 1.462 -3.896 1.00 96.12 88 ARG A N 1
ATOM 684 C CA . ARG A 1 88 ? 16.511 0.900 -2.542 1.00 96.12 88 ARG A CA 1
ATOM 685 C C . ARG A 1 88 ? 16.096 -0.569 -2.456 1.00 96.12 88 ARG A C 1
ATOM 687 O O . ARG A 1 88 ? 16.740 -1.340 -1.740 1.00 96.12 88 ARG A O 1
ATOM 694 N N . TYR A 1 89 ? 15.033 -0.942 -3.168 1.00 94.62 89 TYR A N 1
ATOM 695 C CA . TYR A 1 89 ? 14.369 -2.244 -3.036 1.00 94.62 89 TYR A CA 1
ATOM 696 C C . TYR A 1 89 ? 14.325 -3.056 -4.340 1.00 94.62 89 TYR A C 1
ATOM 698 O O . TYR A 1 89 ? 14.103 -4.263 -4.282 1.00 94.62 89 TYR A O 1
ATOM 706 N N . GLY A 1 90 ? 14.573 -2.426 -5.493 1.00 94.38 90 GLY A N 1
ATOM 707 C CA . GLY A 1 90 ? 14.425 -3.033 -6.817 1.00 94.38 90 GLY A CA 1
ATOM 708 C C . GLY A 1 90 ? 13.015 -2.853 -7.389 1.00 94.38 90 GLY A C 1
ATOM 709 O O . GLY A 1 90 ? 12.021 -2.963 -6.673 1.00 94.38 90 GLY A O 1
ATOM 710 N N . LYS A 1 91 ? 12.920 -2.589 -8.700 1.00 95.81 91 LYS A N 1
ATOM 711 C CA . LYS A 1 91 ? 11.643 -2.315 -9.390 1.00 95.81 91 LYS A CA 1
ATOM 712 C C . LYS A 1 91 ? 10.712 -3.531 -9.442 1.00 95.81 91 LYS A C 1
ATOM 714 O O . LYS A 1 91 ? 9.500 -3.376 -9.380 1.00 95.81 91 LYS A O 1
ATOM 719 N N . THR A 1 92 ? 11.264 -4.743 -9.516 1.00 95.19 92 THR A N 1
ATOM 720 C CA . THR A 1 92 ? 10.482 -5.987 -9.625 1.00 95.19 92 THR A CA 1
ATOM 721 C C . THR A 1 92 ? 9.639 -6.260 -8.381 1.00 95.19 92 THR A C 1
ATOM 723 O O . THR A 1 92 ? 8.460 -6.571 -8.505 1.00 95.19 92 THR A O 1
ATOM 726 N N . MET A 1 93 ? 10.207 -6.083 -7.183 1.00 94.50 93 MET A N 1
ATOM 727 C CA . MET A 1 93 ? 9.489 -6.233 -5.909 1.00 94.50 93 MET A CA 1
ATOM 728 C C . MET A 1 93 ? 8.308 -5.256 -5.808 1.00 94.50 93 MET A C 1
ATOM 730 O O . MET A 1 93 ? 7.263 -5.595 -5.265 1.00 94.50 93 MET A O 1
ATOM 734 N N . GLN A 1 94 ? 8.446 -4.062 -6.385 1.00 96.06 94 GLN A N 1
ATOM 735 C CA . GLN A 1 94 ? 7.414 -3.029 -6.355 1.00 96.06 94 GLN A CA 1
ATOM 736 C C . GLN A 1 94 ? 6.218 -3.316 -7.283 1.00 96.06 94 GLN A C 1
ATOM 738 O O . GLN A 1 94 ? 5.243 -2.572 -7.262 1.00 96.06 94 GLN A O 1
ATOM 743 N N . MET A 1 95 ? 6.280 -4.387 -8.083 1.00 97.25 95 MET A N 1
ATOM 744 C CA . MET A 1 95 ? 5.165 -4.862 -8.912 1.00 97.25 95 MET A CA 1
ATOM 745 C C . MET A 1 95 ? 4.245 -5.846 -8.178 1.00 97.25 95 MET A C 1
ATOM 747 O O . MET A 1 95 ? 3.310 -6.372 -8.779 1.00 97.25 95 MET A O 1
ATOM 751 N N . ILE A 1 96 ? 4.509 -6.134 -6.900 1.00 97.38 96 ILE A N 1
ATOM 752 C CA . ILE A 1 96 ? 3.630 -6.970 -6.082 1.00 97.38 96 ILE A CA 1
ATOM 753 C C . ILE A 1 96 ? 2.374 -6.167 -5.725 1.00 97.38 96 ILE A C 1
ATOM 755 O O . ILE A 1 96 ? 2.443 -5.137 -5.063 1.00 97.38 96 ILE A O 1
ATOM 759 N N . ALA A 1 97 ? 1.204 -6.669 -6.107 1.00 97.50 97 ALA A N 1
ATOM 760 C CA . ALA A 1 97 ? -0.077 -6.053 -5.785 1.00 97.50 97 ALA A CA 1
ATOM 761 C C . ALA A 1 97 ? -0.653 -6.590 -4.463 1.00 97.50 97 ALA A C 1
ATOM 763 O O . ALA A 1 97 ? -0.306 -7.674 -3.982 1.00 97.50 97 ALA A O 1
ATOM 764 N N . GLY A 1 98 ? -1.571 -5.842 -3.857 1.00 96.12 98 GLY A N 1
ATOM 765 C CA . GLY A 1 98 ? -2.267 -6.250 -2.640 1.00 96.12 98 GLY A CA 1
ATOM 766 C C . GLY A 1 98 ? -3.591 -5.524 -2.452 1.00 96.12 98 GLY A C 1
ATOM 767 O O . GLY A 1 98 ? -3.953 -4.651 -3.234 1.00 96.12 98 GLY A O 1
ATOM 768 N N . ILE A 1 99 ? -4.307 -5.896 -1.393 1.00 96.88 99 ILE A N 1
ATOM 769 C CA . ILE A 1 99 ? -5.551 -5.246 -0.977 1.00 96.88 99 ILE A CA 1
ATOM 770 C C . ILE A 1 99 ? -5.307 -4.587 0.377 1.00 96.88 99 ILE A C 1
ATOM 772 O O . ILE A 1 99 ? -4.830 -5.237 1.309 1.00 96.88 99 ILE A O 1
ATOM 776 N N . HIS A 1 100 ? -5.668 -3.311 0.494 1.00 97.06 100 HIS A N 1
ATOM 777 C CA . HIS A 1 100 ? -5.713 -2.602 1.769 1.00 97.06 100 HIS A CA 1
ATOM 778 C C . HIS A 1 100 ? -7.165 -2.491 2.237 1.00 97.06 100 HIS A C 1
ATOM 780 O O . HIS A 1 100 ? -8.004 -1.905 1.555 1.00 97.06 100 HIS A O 1
ATOM 786 N N . TYR A 1 101 ? -7.463 -3.056 3.408 1.00 96.12 101 TYR A N 1
ATOM 787 C CA . TYR A 1 101 ? -8.782 -2.961 4.028 1.00 96.12 101 TYR A CA 1
ATOM 788 C C . TYR A 1 101 ? -8.786 -1.848 5.078 1.00 96.12 101 TYR A C 1
ATOM 790 O O . TYR A 1 101 ? -8.172 -1.978 6.138 1.00 96.12 101 TYR A O 1
ATOM 798 N N . ASN A 1 102 ? -9.475 -0.748 4.776 1.00 96.94 102 ASN A N 1
ATOM 799 C CA . ASN A 1 102 ? -9.591 0.405 5.664 1.00 96.94 102 ASN A CA 1
ATOM 800 C C . ASN A 1 102 ? -10.885 0.307 6.480 1.00 96.94 102 ASN A C 1
ATOM 802 O O . ASN A 1 102 ? -11.962 0.131 5.915 1.00 96.94 102 ASN A O 1
ATOM 806 N N . TYR A 1 103 ? -10.787 0.440 7.803 1.00 96.00 103 TYR A N 1
ATOM 807 C CA . TYR A 1 103 ? -11.927 0.293 8.707 1.00 96.00 103 TYR A CA 1
ATOM 808 C C . TYR A 1 103 ? -11.864 1.285 9.866 1.00 96.00 103 TYR A C 1
ATOM 810 O O . TYR A 1 103 ? -10.820 1.452 10.498 1.00 96.00 103 TYR A O 1
ATOM 818 N N . SER A 1 104 ? -13.008 1.890 10.180 1.00 95.94 104 SER A N 1
ATOM 819 C CA . SER A 1 104 ? -13.221 2.686 11.384 1.00 95.94 104 SER A CA 1
ATOM 820 C C . SER A 1 104 ? -14.462 2.172 12.125 1.00 95.94 104 SER A C 1
ATOM 822 O O . SER A 1 104 ? -15.520 1.999 11.516 1.00 95.94 104 SER A O 1
ATOM 824 N N . PRO A 1 105 ? -14.379 1.903 13.440 1.00 94.81 105 PRO A N 1
ATOM 825 C CA . PRO A 1 105 ? -15.550 1.521 14.210 1.00 94.81 105 PRO A CA 1
ATOM 826 C C . PRO A 1 105 ? -16.561 2.669 14.341 1.00 94.81 105 PRO A C 1
ATOM 828 O O . PRO A 1 105 ? -16.161 3.837 14.412 1.00 94.81 105 PRO A O 1
ATOM 831 N N . PRO A 1 106 ? -17.866 2.357 14.452 1.00 95.31 106 PRO A N 1
ATOM 832 C CA . PRO A 1 106 ? -18.894 3.369 14.653 1.00 95.31 106 PRO A CA 1
ATOM 833 C C . PRO A 1 106 ? -18.709 4.084 15.997 1.00 95.31 106 PRO A C 1
ATOM 835 O O . PRO A 1 106 ? -18.324 3.465 16.990 1.00 95.31 106 PRO A O 1
ATOM 838 N N . ALA A 1 107 ? -19.070 5.370 16.058 1.00 95.12 107 ALA A N 1
ATOM 839 C CA . ALA A 1 107 ? -18.943 6.194 17.266 1.00 95.12 107 ALA A CA 1
ATOM 840 C C . ALA A 1 107 ? -19.586 5.555 18.513 1.00 95.12 107 ALA A C 1
ATOM 842 O O . ALA A 1 107 ? -19.025 5.613 19.605 1.00 95.12 107 ALA A O 1
ATOM 843 N N . ALA A 1 108 ? -20.719 4.868 18.329 1.00 97.19 108 ALA A N 1
ATOM 844 C CA . ALA A 1 108 ? -21.423 4.166 19.398 1.00 97.19 108 ALA A CA 1
ATOM 845 C C . ALA A 1 108 ? -20.566 3.089 20.088 1.00 97.19 108 ALA A C 1
ATOM 847 O O . ALA A 1 108 ? -20.704 2.889 21.294 1.00 97.19 108 ALA A O 1
ATOM 848 N N . LEU A 1 109 ? -19.658 2.419 19.363 1.00 97.31 109 LEU A N 1
ATOM 849 C CA . LEU A 1 109 ? -18.759 1.432 19.965 1.00 97.31 109 LEU A CA 1
ATOM 850 C C . LEU A 1 109 ? -17.830 2.097 20.985 1.00 97.31 109 LEU A C 1
ATOM 852 O O . LEU A 1 109 ? -17.644 1.568 22.078 1.00 97.31 109 LEU A O 1
ATOM 856 N N . TRP A 1 110 ? -17.277 3.265 20.653 1.00 97.88 110 TRP A N 1
ATOM 857 C CA . TRP A 1 110 ? -16.380 3.994 21.548 1.00 97.88 110 TRP A CA 1
ATOM 858 C C . TRP A 1 110 ? -17.087 4.430 22.827 1.00 97.88 110 TRP A C 1
ATOM 860 O O . TRP A 1 110 ? -16.534 4.247 23.907 1.00 97.88 110 TRP A O 1
ATOM 870 N N . THR A 1 111 ? -18.330 4.908 22.723 1.00 97.56 111 THR A N 1
ATOM 871 C CA . THR A 1 111 ? -19.155 5.251 23.890 1.00 97.56 111 THR A CA 1
ATOM 872 C C . THR A 1 111 ? -19.362 4.051 24.815 1.00 97.56 111 THR A C 1
ATOM 874 O O . THR A 1 111 ? -19.185 4.176 26.023 1.00 97.56 111 THR A O 1
ATOM 877 N N . GLN A 1 112 ? -19.698 2.881 24.263 1.00 98.12 112 GLN A N 1
ATOM 878 C CA . GLN A 1 112 ? -19.931 1.668 25.058 1.00 98.12 112 GLN A CA 1
ATOM 879 C C . GLN A 1 112 ? -18.649 1.149 25.717 1.00 98.12 112 GLN A C 1
ATOM 881 O O . GLN A 1 112 ? -18.663 0.752 26.882 1.00 98.12 112 GLN A O 1
ATOM 886 N N . LEU A 1 113 ? -17.529 1.170 24.991 1.00 98.06 113 LEU A N 1
ATOM 887 C CA . LEU A 1 113 ? -16.239 0.751 25.532 1.00 98.06 113 LEU A CA 1
ATOM 888 C C . LEU A 1 113 ? -15.778 1.683 26.658 1.00 98.06 113 LEU A C 1
ATOM 890 O O . LEU A 1 113 ? -15.396 1.194 27.717 1.00 98.06 113 LEU A O 1
ATOM 894 N N . ALA A 1 114 ? -15.868 3.000 26.463 1.00 98.19 114 ALA A N 1
ATOM 895 C CA . ALA A 1 114 ? -15.473 3.968 27.480 1.00 98.19 114 ALA A CA 1
ATOM 896 C C . ALA A 1 114 ? -16.338 3.838 28.743 1.00 98.19 114 ALA A C 1
ATOM 898 O O . ALA A 1 114 ? -15.800 3.748 29.844 1.00 98.19 114 ALA A O 1
ATOM 899 N N . ALA A 1 115 ? -17.660 3.685 28.585 1.00 98.06 115 ALA A N 1
ATOM 900 C CA . ALA A 1 115 ? -18.574 3.448 29.702 1.00 98.06 115 ALA A CA 1
ATOM 901 C C . ALA A 1 115 ? -18.225 2.175 30.492 1.00 98.06 115 ALA A C 1
ATOM 903 O O . ALA A 1 115 ? -18.217 2.201 31.721 1.00 98.06 115 ALA A O 1
ATOM 904 N N . ARG A 1 116 ? -17.886 1.074 29.803 1.00 98.12 116 ARG A N 1
ATOM 905 C CA . ARG A 1 116 ? -17.435 -0.173 30.445 1.00 98.12 116 ARG A CA 1
ATOM 906 C C . ARG A 1 116 ? -16.169 0.034 31.279 1.00 98.12 116 ARG A C 1
ATOM 908 O O . ARG A 1 116 ? -16.021 -0.595 32.321 1.00 98.12 116 ARG A O 1
ATOM 915 N N . ASP A 1 117 ? -15.256 0.878 30.811 1.00 98.00 117 ASP A N 1
ATOM 916 C CA . ASP A 1 117 ? -13.974 1.115 31.476 1.00 98.00 117 ASP A CA 1
ATOM 917 C C . ASP A 1 117 ? -14.034 2.232 32.533 1.00 98.00 117 ASP A C 1
ATOM 919 O O . ASP A 1 117 ? -13.036 2.485 33.203 1.00 98.00 117 ASP A O 1
ATOM 923 N N . GLY A 1 118 ? -15.186 2.893 32.695 1.00 98.12 118 GLY A N 1
ATOM 924 C CA . GLY A 1 118 ? -15.332 4.044 33.589 1.00 98.12 118 GLY A CA 1
ATOM 925 C C . GLY A 1 118 ? -14.604 5.297 33.091 1.00 98.12 118 GLY A C 1
ATOM 926 O O . GLY A 1 118 ? -14.187 6.122 33.899 1.00 98.12 118 GLY A O 1
ATOM 927 N N . GLU A 1 119 ? -14.431 5.432 31.775 1.00 98.12 119 GLU A N 1
ATOM 928 C CA . GLU A 1 119 ? -13.718 6.531 31.120 1.00 98.12 119 GLU A CA 1
ATOM 929 C C . GLU A 1 119 ? -14.637 7.323 30.170 1.00 98.12 119 GLU A C 1
ATOM 931 O O . GLU A 1 119 ? -15.744 6.898 29.830 1.00 98.12 119 GLU A O 1
ATOM 936 N N . THR A 1 120 ? -14.160 8.477 29.699 1.00 97.19 120 THR A N 1
ATOM 937 C CA . THR A 1 120 ? -14.820 9.267 28.648 1.00 97.19 120 THR A CA 1
ATOM 938 C C . THR A 1 120 ? -14.326 8.821 27.273 1.00 97.19 120 THR A C 1
ATOM 940 O O . THR A 1 120 ? -13.141 8.565 27.085 1.00 97.19 120 THR A O 1
ATOM 943 N N . ALA A 1 121 ? -15.219 8.761 26.283 1.00 97.12 121 ALA A N 1
ATOM 944 C CA . ALA A 1 121 ? -14.870 8.445 24.895 1.00 97.12 121 ALA A CA 1
ATOM 945 C C . ALA A 1 121 ? -14.252 9.654 24.159 1.00 97.12 121 ALA A C 1
ATOM 947 O O . ALA A 1 121 ? -14.748 10.069 23.113 1.00 97.12 121 ALA A O 1
ATOM 948 N N . ASP A 1 122 ? -13.208 10.252 24.731 1.00 97.44 122 ASP A N 1
ATOM 949 C CA . ASP A 1 122 ? -12.456 11.334 24.098 1.00 97.44 122 ASP A CA 1
ATOM 950 C C . ASP A 1 122 ? -11.420 10.808 23.085 1.00 97.44 122 ASP A C 1
ATOM 952 O O . ASP A 1 122 ? -11.264 9.601 22.863 1.00 97.44 122 ASP A O 1
ATOM 956 N N . GLN A 1 123 ? -10.719 11.731 22.422 1.00 97.06 123 GLN A N 1
ATOM 957 C CA . GLN A 1 123 ? -9.749 11.374 21.392 1.00 97.06 123 GLN A CA 1
ATOM 958 C C . GLN A 1 123 ? -8.561 10.581 21.956 1.00 97.06 123 GLN A C 1
ATOM 960 O O . GLN A 1 123 ? -8.040 9.705 21.264 1.00 97.06 123 GLN A O 1
ATOM 965 N N . ASP A 1 124 ? -8.151 10.831 23.200 1.00 96.81 124 ASP A N 1
ATOM 966 C CA . ASP A 1 124 ? -7.034 10.124 23.830 1.00 96.81 124 ASP A CA 1
ATOM 967 C C . ASP A 1 124 ? -7.413 8.677 24.155 1.00 96.81 124 ASP A C 1
ATOM 969 O O . ASP A 1 124 ? -6.642 7.748 23.883 1.00 96.81 124 ASP A O 1
ATOM 973 N N . TYR A 1 125 ? -8.636 8.458 24.643 1.00 97.62 125 TYR A N 1
ATOM 974 C CA . TYR A 1 125 ? -9.216 7.132 24.819 1.00 97.62 125 TYR A CA 1
ATOM 975 C C . TYR A 1 125 ? -9.269 6.366 23.489 1.00 97.62 125 TYR A C 1
ATOM 977 O O . TYR A 1 125 ? -8.779 5.233 23.399 1.00 97.62 125 TYR A O 1
ATOM 985 N N . ILE A 1 126 ? -9.808 6.990 22.437 1.00 97.56 126 ILE A N 1
ATOM 986 C CA . ILE A 1 126 ? -9.927 6.379 21.104 1.00 97.56 126 ILE A CA 1
ATOM 987 C C . ILE A 1 126 ? -8.540 6.041 20.539 1.00 97.56 126 ILE A C 1
ATOM 989 O O . ILE A 1 126 ? -8.317 4.911 20.096 1.00 97.56 126 ILE A O 1
ATOM 993 N N . ASN A 1 127 ? -7.580 6.967 20.618 1.00 97.50 127 ASN A N 1
ATOM 994 C CA . ASN A 1 127 ? -6.200 6.747 20.181 1.00 97.50 127 ASN A CA 1
ATOM 995 C C . ASN A 1 127 ? -5.569 5.559 20.916 1.00 97.50 127 ASN A C 1
ATOM 997 O O . ASN A 1 127 ? -5.042 4.645 20.281 1.00 97.50 127 ASN A O 1
ATOM 1001 N N . ARG A 1 128 ? -5.667 5.511 22.251 1.00 97.44 128 ARG A N 1
ATOM 1002 C CA . ARG A 1 128 ? -5.132 4.402 23.058 1.00 97.44 128 ARG A CA 1
ATOM 1003 C C . ARG A 1 128 ? -5.757 3.060 22.676 1.00 97.44 128 ARG A C 1
ATOM 1005 O O . ARG A 1 128 ? -5.053 2.046 22.630 1.00 97.44 128 ARG A O 1
ATOM 1012 N N . ARG A 1 129 ? -7.058 3.034 22.375 1.00 97.31 129 ARG A N 1
ATOM 1013 C CA . ARG A 1 129 ? -7.755 1.824 21.920 1.00 97.31 129 ARG A CA 1
ATOM 1014 C C . ARG A 1 129 ? -7.323 1.395 20.518 1.00 97.31 129 ARG A C 1
ATOM 1016 O O . ARG A 1 129 ? -7.079 0.203 20.334 1.00 97.31 129 ARG A O 1
ATOM 1023 N N . TYR A 1 130 ? -7.133 2.321 19.577 1.00 97.44 130 TYR A N 1
ATOM 1024 C CA . TYR A 1 130 ? -6.555 2.010 18.264 1.00 97.44 130 TYR A CA 1
ATOM 1025 C C . TYR A 1 130 ? -5.132 1.459 18.373 1.00 97.44 130 TYR A C 1
ATOM 1027 O O . TYR A 1 130 ? -4.842 0.430 17.770 1.00 97.44 130 TYR A O 1
ATOM 1035 N N . MET A 1 131 ? -4.264 2.054 19.198 1.00 97.81 131 MET A N 1
ATOM 1036 C CA . MET A 1 131 ? -2.917 1.514 19.432 1.00 97.81 131 MET A CA 1
ATOM 1037 C C . MET A 1 131 ? -2.979 0.084 19.997 1.00 97.81 131 MET A C 1
ATOM 1039 O O . MET A 1 131 ? -2.220 -0.792 19.585 1.00 97.81 131 MET A O 1
ATOM 1043 N N . GLY A 1 132 ? -3.935 -0.193 20.893 1.00 97.50 132 GLY A N 1
ATOM 1044 C CA . GLY A 1 132 ? -4.229 -1.550 21.364 1.00 97.50 132 GLY A CA 1
ATOM 1045 C C . GLY A 1 132 ? -4.665 -2.507 20.252 1.00 97.50 132 GLY A C 1
ATOM 1046 O O . GLY A 1 132 ? -4.173 -3.635 20.195 1.00 97.50 132 GLY A O 1
ATOM 1047 N N . ALA A 1 133 ? -5.541 -2.056 19.352 1.00 96.31 133 ALA A N 1
ATOM 1048 C CA . ALA A 1 133 ? -5.981 -2.833 18.198 1.00 96.31 133 ALA A CA 1
ATOM 1049 C C . ALA A 1 133 ? -4.821 -3.139 17.240 1.00 96.31 133 ALA A C 1
ATOM 1051 O O . ALA A 1 133 ? -4.687 -4.281 16.815 1.00 96.31 133 ALA A O 1
ATOM 1052 N N . LEU A 1 134 ? -3.930 -2.179 16.973 1.00 95.81 134 LEU A N 1
ATOM 1053 C CA . LEU A 1 134 ? -2.737 -2.396 16.146 1.00 95.81 134 LEU A CA 1
ATOM 1054 C C . LEU A 1 134 ? -1.820 -3.473 16.740 1.00 95.81 134 LEU A C 1
ATOM 1056 O O . LEU A 1 134 ? -1.383 -4.373 16.024 1.00 95.81 134 LEU A O 1
ATOM 1060 N N . ARG A 1 135 ? -1.596 -3.459 18.062 1.00 97.12 135 ARG A N 1
ATOM 1061 C CA . ARG A 1 135 ? -0.838 -4.527 18.744 1.00 97.12 135 ARG A CA 1
ATOM 1062 C C . ARG A 1 135 ? -1.517 -5.894 18.627 1.00 97.12 135 ARG A C 1
ATOM 1064 O O . ARG A 1 135 ? -0.832 -6.907 18.494 1.00 97.12 135 ARG A O 1
ATOM 1071 N N . ALA A 1 136 ? -2.847 -5.940 18.695 1.00 96.25 136 ALA A N 1
ATOM 1072 C CA . ALA A 1 136 ? -3.603 -7.178 18.520 1.00 96.25 136 ALA A CA 1
ATOM 1073 C C . ALA A 1 136 ? -3.533 -7.687 17.071 1.00 96.25 136 ALA A C 1
ATOM 1075 O O . ALA A 1 136 ? -3.276 -8.869 16.859 1.00 96.25 136 ALA A O 1
ATOM 1076 N N . ILE A 1 137 ? -3.682 -6.801 16.083 1.00 94.75 137 ILE A N 1
ATOM 1077 C CA . ILE A 1 137 ? -3.545 -7.133 14.660 1.00 94.75 137 ILE A CA 1
ATOM 1078 C C . ILE A 1 137 ? -2.153 -7.696 14.393 1.00 94.75 137 ILE A C 1
ATOM 1080 O O . ILE A 1 137 ? -2.053 -8.779 13.835 1.00 94.75 137 ILE A O 1
ATOM 1084 N N . ASN A 1 138 ? -1.089 -7.039 14.862 1.00 92.88 138 ASN A N 1
ATOM 1085 C CA . ASN A 1 138 ? 0.277 -7.523 14.661 1.00 92.88 138 ASN A CA 1
ATOM 1086 C C . ASN A 1 138 ? 0.483 -8.942 15.238 1.00 92.88 138 ASN A C 1
ATOM 1088 O O . ASN A 1 138 ? 1.041 -9.810 14.571 1.00 92.88 138 ASN A O 1
ATOM 1092 N N . ARG A 1 139 ? -0.077 -9.230 16.422 1.00 95.81 139 ARG A N 1
ATOM 1093 C CA . ARG A 1 139 ? -0.035 -10.569 17.045 1.00 95.81 139 ARG A CA 1
ATOM 1094 C C . ARG A 1 139 ? -0.761 -11.648 16.229 1.00 95.81 139 ARG A C 1
ATOM 1096 O O . ARG A 1 139 ? -0.398 -12.821 16.313 1.00 95.81 139 ARG A O 1
ATOM 1103 N N . HIS A 1 140 ? -1.797 -11.274 15.481 1.00 96.12 140 HIS A N 1
ATOM 1104 C CA . HIS A 1 140 ? -2.697 -12.206 14.795 1.00 96.12 140 HIS A CA 1
ATOM 1105 C C . HIS A 1 140 ? -2.660 -12.103 13.263 1.00 96.12 140 HIS A C 1
ATOM 1107 O O . HIS A 1 140 ? -3.395 -12.825 12.594 1.00 96.12 140 HIS A O 1
ATOM 1113 N N . ALA A 1 141 ? -1.787 -11.269 12.691 1.00 93.19 141 ALA A N 1
ATOM 1114 C CA . ALA A 1 141 ? -1.699 -11.035 11.249 1.00 93.19 141 ALA A CA 1
ATOM 1115 C C . ALA A 1 141 ? -1.411 -12.320 10.455 1.00 93.19 141 ALA A C 1
ATOM 1117 O O . ALA A 1 141 ? -1.879 -12.477 9.327 1.00 93.19 141 ALA A O 1
ATOM 1118 N N . TRP A 1 142 ? -0.718 -13.287 11.068 1.00 95.56 142 TRP A N 1
ATOM 1119 C CA . TRP A 1 142 ? -0.471 -14.605 10.479 1.00 95.56 142 TRP A CA 1
ATOM 1120 C C . TRP A 1 142 ? -1.764 -15.339 10.092 1.00 95.56 142 TRP A C 1
ATOM 1122 O O . TRP A 1 142 ? -1.767 -16.072 9.107 1.00 95.56 142 TRP A O 1
ATOM 1132 N N . LEU A 1 143 ? -2.869 -15.127 10.818 1.00 97.06 143 LEU A N 1
ATOM 1133 C CA . LEU A 1 143 ? -4.137 -15.803 10.547 1.00 97.06 143 LEU A CA 1
ATOM 1134 C C . LEU A 1 143 ? -4.759 -15.315 9.235 1.00 97.06 143 LEU A C 1
ATOM 1136 O O . LEU A 1 143 ? -5.316 -16.113 8.487 1.00 97.06 143 LEU A O 1
ATOM 1140 N N . ILE A 1 144 ? -4.613 -14.024 8.923 1.00 95.38 144 ILE A N 1
ATOM 1141 C CA . ILE A 1 144 ? -5.059 -13.454 7.645 1.00 95.38 144 ILE A CA 1
ATOM 1142 C C . ILE A 1 144 ? -4.274 -14.101 6.501 1.00 95.38 144 ILE A C 1
ATOM 1144 O O . ILE A 1 144 ? -4.870 -14.548 5.526 1.00 95.38 144 ILE A O 1
ATOM 1148 N N . ASN A 1 145 ? -2.954 -14.231 6.653 1.00 95.06 145 ASN A N 1
ATOM 1149 C CA . ASN A 1 145 ? -2.101 -14.881 5.655 1.00 95.06 145 ASN A CA 1
ATOM 1150 C C . ASN A 1 145 ? -2.394 -16.376 5.511 1.00 95.06 145 A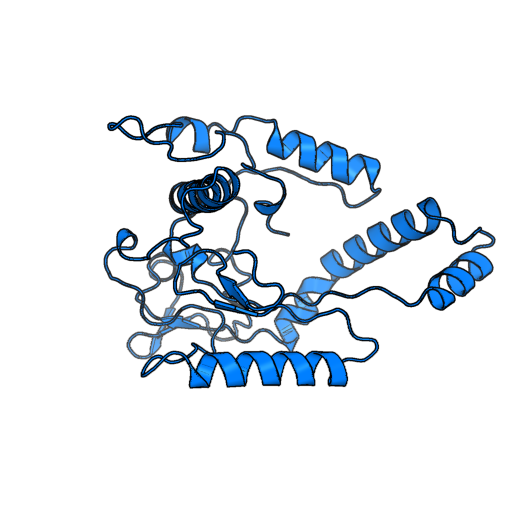SN A C 1
ATOM 1152 O O . ASN A 1 145 ? -2.220 -16.926 4.429 1.00 95.06 145 ASN A O 1
ATOM 1156 N N . TYR A 1 146 ? -2.815 -17.042 6.583 1.00 96.94 146 TYR A N 1
ATOM 1157 C CA . TYR A 1 146 ? -3.190 -18.451 6.545 1.00 96.94 146 TYR A CA 1
ATOM 1158 C C . TYR A 1 146 ? -4.532 -18.673 5.834 1.00 96.94 146 TYR A C 1
ATOM 1160 O O . TYR A 1 146 ? -4.638 -19.558 4.993 1.00 96.94 146 TYR A O 1
ATOM 1168 N N . LEU A 1 147 ? -5.549 -17.862 6.150 1.00 97.69 147 LEU A N 1
ATOM 1169 C CA . LEU A 1 147 ? -6.907 -18.019 5.615 1.00 97.69 147 LEU A CA 1
ATOM 1170 C C . LEU A 1 147 ? -7.075 -17.449 4.202 1.00 97.69 147 LEU A C 1
ATOM 1172 O O . LEU A 1 147 ? -7.813 -18.015 3.402 1.00 97.69 147 LEU A O 1
ATOM 1176 N N . TYR A 1 148 ? -6.423 -16.321 3.913 1.00 97.19 148 TYR A N 1
ATOM 1177 C CA . TYR A 1 148 ? -6.638 -15.535 2.693 1.00 97.19 148 TYR A CA 1
ATOM 1178 C C . TYR A 1 148 ? -5.366 -15.352 1.857 1.00 97.19 148 TYR A C 1
ATOM 1180 O O . TYR A 1 148 ? -5.388 -14.649 0.847 1.00 97.19 148 TYR A O 1
ATOM 1188 N N . GLY A 1 149 ? -4.250 -15.970 2.256 1.00 97.12 149 GLY A N 1
ATOM 1189 C CA . GL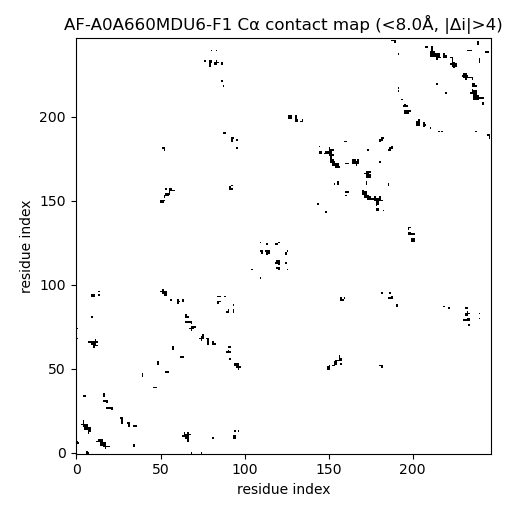Y A 1 149 ? -3.035 -15.988 1.450 1.00 97.12 149 GLY A CA 1
ATOM 1190 C C . GLY A 1 149 ? -3.283 -16.683 0.114 1.00 97.12 149 GLY A C 1
ATOM 1191 O O . GLY A 1 149 ? -3.582 -17.872 0.075 1.00 97.12 149 GLY A O 1
ATOM 1192 N N . ALA A 1 150 ? -3.151 -15.927 -0.975 1.00 97.31 150 ALA A N 1
ATOM 1193 C CA . ALA A 1 150 ? -3.383 -16.395 -2.342 1.00 97.31 150 ALA A CA 1
ATOM 1194 C C . ALA A 1 150 ? -2.167 -16.134 -3.248 1.00 97.31 150 ALA A C 1
ATOM 1196 O O . ALA A 1 150 ? -2.304 -15.795 -4.421 1.00 97.31 150 ALA A O 1
ATOM 1197 N N . SER A 1 151 ? -0.955 -16.250 -2.696 1.00 97.12 151 SER A N 1
ATOM 1198 C CA . SER A 1 151 ? 0.290 -16.072 -3.454 1.00 97.12 151 SER A CA 1
ATOM 1199 C C . SER A 1 151 ? 1.325 -17.165 -3.166 1.00 97.12 151 SER A C 1
ATOM 1201 O O . SER A 1 151 ? 2.428 -16.851 -2.732 1.00 97.12 151 SER A O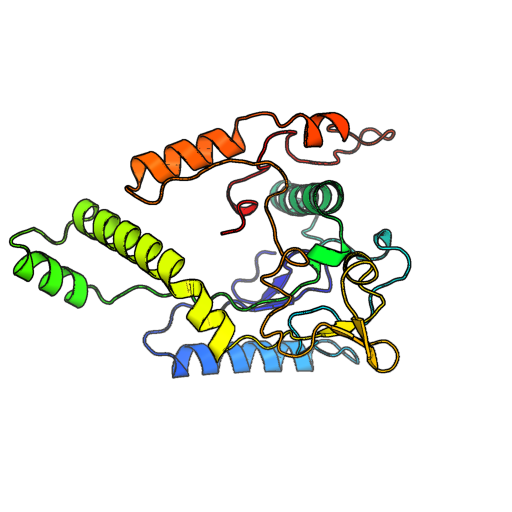 1
ATOM 1203 N N . PRO A 1 152 ? 1.011 -18.454 -3.385 1.00 96.50 152 PRO A N 1
ATOM 1204 C CA . PRO A 1 152 ? 1.937 -19.555 -3.098 1.00 96.50 152 PRO A CA 1
ATOM 1205 C C . PRO A 1 152 ? 3.090 -19.681 -4.110 1.00 96.50 152 PRO A C 1
ATOM 1207 O O . PRO A 1 152 ? 4.058 -20.394 -3.851 1.00 96.50 152 PRO A O 1
ATOM 1210 N N . ALA A 1 153 ? 2.974 -19.025 -5.268 1.00 96.56 153 ALA A N 1
ATOM 1211 C CA . ALA A 1 153 ? 3.906 -19.136 -6.382 1.00 96.56 153 ALA A CA 1
ATOM 1212 C C . ALA A 1 153 ? 4.058 -17.804 -7.135 1.00 96.56 153 ALA A C 1
ATOM 1214 O O . ALA A 1 153 ? 3.242 -16.890 -6.986 1.00 96.56 153 ALA A O 1
ATOM 1215 N N . VAL A 1 154 ? 5.105 -17.708 -7.952 1.00 97.44 154 VAL A N 1
ATOM 1216 C CA . VAL A 1 154 ? 5.422 -16.565 -8.816 1.00 97.44 154 VAL A CA 1
ATOM 1217 C C . VAL A 1 154 ? 6.085 -17.039 -10.111 1.00 97.44 154 VAL A C 1
ATOM 1219 O O . VAL A 1 154 ? 6.666 -18.124 -10.161 1.00 97.44 154 VAL A O 1
ATOM 1222 N N . HIS A 1 155 ? 6.008 -16.222 -11.161 1.00 97.44 155 HIS A N 1
ATOM 1223 C CA . HIS A 1 155 ? 6.716 -16.476 -12.409 1.00 97.44 155 HIS A CA 1
ATOM 1224 C C . HIS A 1 155 ? 8.245 -16.374 -12.230 1.00 97.44 155 HIS A C 1
ATOM 1226 O O . HIS A 1 155 ? 8.737 -15.526 -11.480 1.00 97.44 155 HIS A O 1
ATOM 1232 N N . ASP A 1 156 ? 9.021 -17.185 -12.950 1.00 96.19 156 ASP A N 1
ATOM 1233 C CA . ASP A 1 156 ? 10.492 -17.191 -12.866 1.00 96.19 156 ASP A CA 1
ATOM 1234 C C . ASP A 1 156 ? 11.164 -15.887 -13.353 1.00 96.19 156 ASP A C 1
ATOM 1236 O O . ASP A 1 156 ? 12.342 -15.653 -13.085 1.00 96.19 156 ASP A O 1
ATOM 1240 N N . SER A 1 157 ? 10.432 -14.984 -14.009 1.00 96.50 157 SER A N 1
ATOM 1241 C CA . SER A 1 157 ? 10.877 -13.610 -14.311 1.00 96.50 157 SER A CA 1
ATOM 1242 C C . SER A 1 157 ? 11.045 -12.749 -13.057 1.00 96.50 157 SER A C 1
ATOM 1244 O O . SER A 1 157 ? 11.731 -11.731 -13.097 1.00 96.50 157 SER A O 1
ATOM 1246 N N . PHE A 1 158 ? 10.445 -13.134 -11.927 1.00 96.31 158 PHE A N 1
ATOM 1247 C CA . PHE A 1 158 ? 10.671 -12.474 -10.647 1.00 96.31 158 PHE A CA 1
ATOM 1248 C C . PHE A 1 158 ? 12.041 -12.882 -10.092 1.00 96.31 158 PHE A C 1
ATOM 1250 O O . PHE A 1 158 ? 12.164 -13.771 -9.253 1.00 96.31 158 PHE A O 1
ATOM 1257 N N . VAL A 1 159 ? 13.094 -12.224 -10.585 1.00 92.00 159 VAL A N 1
ATOM 1258 C CA . VAL A 1 159 ? 14.505 -12.544 -10.300 1.00 92.00 159 VAL A CA 1
ATOM 1259 C C . VAL A 1 159 ? 14.806 -12.821 -8.817 1.00 92.00 159 VAL A C 1
ATOM 1261 O O . VAL A 1 159 ? 15.505 -13.805 -8.565 1.00 92.00 159 VAL A O 1
ATOM 1264 N N . PRO A 1 160 ? 14.273 -12.063 -7.829 1.00 91.94 160 PRO A N 1
ATOM 1265 C CA . PRO A 1 160 ? 14.538 -12.346 -6.416 1.00 91.94 160 PRO A CA 1
ATOM 1266 C C . PRO A 1 160 ? 14.131 -13.759 -5.962 1.00 91.94 160 PRO A C 1
ATOM 1268 O O . PRO A 1 160 ? 14.739 -14.291 -5.039 1.00 91.94 160 PRO A O 1
ATOM 1271 N N . ALA A 1 161 ? 13.148 -14.389 -6.615 1.00 94.38 161 ALA A N 1
ATOM 1272 C CA . ALA A 1 161 ? 12.681 -15.733 -6.272 1.00 94.38 161 ALA A CA 1
ATOM 1273 C C . ALA A 1 161 ? 13.603 -16.864 -6.755 1.00 94.38 161 ALA A C 1
ATOM 1275 O O . ALA A 1 161 ? 13.603 -17.935 -6.152 1.00 94.38 161 ALA A O 1
ATOM 1276 N N . ARG A 1 162 ? 14.406 -16.651 -7.810 1.00 93.25 162 ARG A N 1
ATOM 1277 C CA . ARG A 1 162 ? 15.174 -17.724 -8.481 1.00 93.25 162 ARG A CA 1
ATOM 1278 C C . ARG A 1 162 ? 16.163 -18.450 -7.571 1.00 93.25 162 ARG A C 1
ATOM 1280 O O . ARG A 1 162 ? 16.459 -19.614 -7.806 1.00 93.25 162 ARG A O 1
ATOM 1287 N N . ALA A 1 163 ? 16.700 -17.751 -6.575 1.00 92.19 163 ALA A N 1
ATOM 1288 C CA . ALA A 1 163 ? 17.712 -18.291 -5.671 1.00 92.19 163 ALA A CA 1
ATOM 1289 C C . ALA A 1 163 ? 17.129 -18.924 -4.397 1.00 92.19 163 ALA A C 1
ATOM 1291 O O . ALA A 1 163 ? 17.890 -19.482 -3.611 1.00 92.19 163 ALA A O 1
ATOM 1292 N N . VAL A 1 164 ? 15.818 -18.796 -4.156 1.00 94.69 164 VAL A N 1
ATOM 1293 C CA . VAL A 1 164 ? 15.204 -19.169 -2.868 1.00 94.69 164 VAL A CA 1
ATOM 1294 C C . VAL A 1 164 ? 13.980 -20.078 -2.991 1.00 94.69 164 VAL A C 1
ATOM 1296 O O . VAL A 1 164 ? 13.645 -20.754 -2.021 1.00 94.69 164 VAL A O 1
ATOM 1299 N N . LEU A 1 165 ? 13.308 -20.097 -4.145 1.00 96.88 165 LEU A N 1
ATOM 1300 C CA . LEU A 1 165 ? 12.111 -20.906 -4.384 1.00 96.88 165 LEU A CA 1
ATOM 1301 C C . LEU A 1 165 ? 12.416 -22.142 -5.232 1.00 96.88 165 LEU A C 1
ATOM 1303 O O . LEU A 1 165 ? 13.297 -22.117 -6.092 1.00 96.88 165 LEU A O 1
ATOM 1307 N N . ASP A 1 166 ? 11.618 -23.191 -5.043 1.00 97.25 166 ASP A N 1
ATOM 1308 C CA . ASP A 1 166 ? 11.689 -24.407 -5.847 1.00 97.25 166 ASP A CA 1
ATOM 1309 C C . ASP A 1 166 ? 10.937 -24.231 -7.170 1.00 97.25 166 ASP A C 1
ATOM 1311 O O . ASP A 1 166 ? 9.970 -23.472 -7.267 1.00 97.25 166 ASP A O 1
ATOM 1315 N N . THR A 1 167 ? 11.341 -24.975 -8.201 1.00 97.31 167 THR A N 1
ATOM 1316 C CA . THR A 1 167 ? 10.561 -25.065 -9.444 1.00 97.31 167 THR A CA 1
ATOM 1317 C C . THR A 1 167 ? 9.380 -26.012 -9.237 1.00 97.31 167 THR A C 1
ATOM 1319 O O . THR A 1 167 ? 9.576 -27.213 -9.069 1.00 97.31 167 THR A O 1
ATOM 1322 N N . LEU A 1 168 ? 8.155 -25.482 -9.271 1.00 95.94 168 LEU A N 1
ATOM 1323 C CA . LEU A 1 168 ? 6.923 -26.272 -9.133 1.00 95.94 168 LEU A CA 1
ATOM 1324 C C . LEU A 1 168 ? 6.391 -26.761 -10.488 1.00 95.94 168 LEU A C 1
ATOM 1326 O O . LEU A 1 168 ? 5.800 -27.835 -10.577 1.00 95.94 168 LEU A O 1
ATOM 1330 N N . ALA A 1 169 ? 6.586 -25.961 -11.538 1.00 95.75 169 ALA A N 1
ATOM 1331 C CA . ALA A 1 169 ? 6.187 -26.233 -12.919 1.00 95.75 169 ALA A CA 1
ATOM 1332 C C . ALA A 1 169 ? 7.011 -25.341 -13.874 1.00 95.75 169 ALA A C 1
ATOM 1334 O O . ALA A 1 169 ? 7.709 -24.441 -13.394 1.00 95.75 169 ALA A O 1
ATOM 1335 N N . PRO A 1 170 ? 6.943 -25.529 -15.210 1.00 97.19 170 PRO A N 1
ATOM 1336 C CA . PRO A 1 170 ? 7.566 -24.602 -16.153 1.00 97.19 170 PRO A CA 1
ATOM 1337 C C . PRO A 1 170 ? 7.192 -23.149 -15.838 1.00 97.19 170 PRO A C 1
ATOM 1339 O O . PRO A 1 170 ? 6.018 -22.825 -15.653 1.00 97.19 170 PRO A O 1
ATOM 1342 N N . HIS A 1 171 ? 8.213 -22.302 -15.721 1.00 96.50 171 HIS A N 1
ATOM 1343 C CA . HIS A 1 171 ? 8.107 -20.887 -15.364 1.00 96.50 171 HIS A CA 1
ATOM 1344 C C . HIS A 1 171 ? 7.429 -20.556 -14.031 1.00 96.50 171 HIS A C 1
ATOM 1346 O O . HIS A 1 171 ? 7.100 -19.400 -13.783 1.00 96.50 171 HIS A O 1
ATOM 1352 N N . THR A 1 172 ? 7.230 -21.537 -13.152 1.00 97.06 172 THR A N 1
ATOM 1353 C CA . THR A 1 172 ? 6.523 -21.351 -11.883 1.00 97.06 172 THR A CA 1
ATOM 1354 C C . THR A 1 172 ? 7.423 -21.742 -10.724 1.00 97.06 172 THR A C 1
ATOM 1356 O O . THR A 1 172 ? 7.768 -22.915 -10.556 1.00 97.06 172 THR A O 1
ATOM 1359 N N . LEU A 1 173 ? 7.767 -20.754 -9.902 1.00 97.88 173 LEU A N 1
ATOM 1360 C CA . LEU A 1 173 ? 8.555 -20.920 -8.689 1.00 97.88 173 LEU A CA 1
ATOM 1361 C C . LEU A 1 173 ? 7.663 -20.805 -7.451 1.00 97.88 173 LEU A C 1
ATOM 1363 O O . LEU A 1 173 ? 6.765 -19.965 -7.415 1.00 97.88 173 LEU A O 1
ATOM 1367 N N . GLY A 1 174 ? 7.909 -21.607 -6.420 1.00 97.31 174 GLY A N 1
ATOM 1368 C CA . GLY A 1 174 ? 7.141 -21.559 -5.176 1.00 97.31 174 GLY A CA 1
ATOM 1369 C C . GLY A 1 174 ? 7.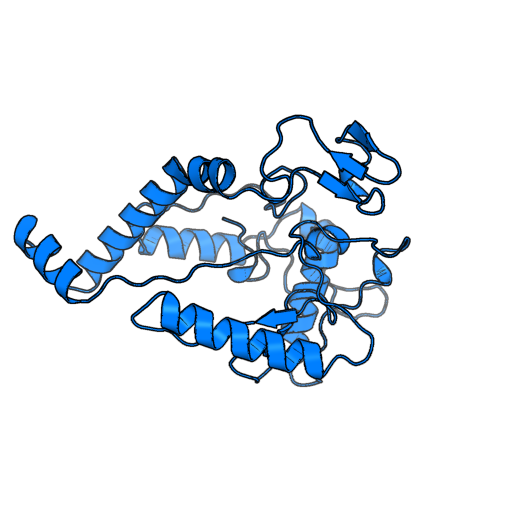665 -22.510 -4.108 1.00 97.31 174 GLY A C 1
ATOM 1370 O O . GLY A 1 174 ? 8.677 -23.179 -4.297 1.00 97.31 174 GLY A O 1
ATOM 1371 N N . TRP A 1 175 ? 6.945 -22.588 -2.992 1.00 95.94 175 TRP A N 1
ATOM 1372 C CA . TRP A 1 175 ? 7.153 -23.615 -1.971 1.00 95.94 175 TRP A CA 1
ATOM 1373 C C . TRP A 1 175 ? 5.868 -24.406 -1.767 1.00 95.94 175 TRP A C 1
ATOM 1375 O O . TRP A 1 175 ? 4.772 -23.840 -1.700 1.00 95.94 175 TRP A O 1
ATOM 1385 N N . ALA A 1 176 ? 5.997 -25.722 -1.617 1.00 92.69 176 ALA A N 1
ATOM 1386 C CA . ALA A 1 176 ? 4.864 -26.561 -1.259 1.00 92.69 176 ALA A CA 1
ATOM 1387 C C . ALA A 1 176 ? 4.299 -26.133 0.110 1.00 92.69 176 ALA A C 1
ATOM 1389 O O . ALA A 1 176 ? 5.022 -26.071 1.101 1.00 92.69 176 ALA A O 1
ATOM 1390 N N . GLY A 1 177 ? 3.000 -25.826 0.161 1.00 92.38 177 GLY A N 1
ATOM 1391 C CA . GLY A 1 177 ? 2.318 -25.398 1.388 1.00 92.38 177 GLY A CA 1
ATOM 1392 C C . GLY A 1 177 ? 2.488 -23.920 1.761 1.00 92.38 177 GLY A C 1
ATOM 1393 O O . GLY A 1 177 ? 1.963 -23.507 2.794 1.00 92.38 177 GLY A O 1
ATOM 1394 N N . ALA A 1 178 ? 3.171 -23.105 0.947 1.00 95.94 178 ALA A N 1
ATOM 1395 C CA . ALA A 1 178 ? 3.158 -21.656 1.140 1.00 95.94 178 ALA A CA 1
ATOM 1396 C C . ALA A 1 178 ? 1.739 -21.098 0.965 1.00 95.94 178 ALA A C 1
ATOM 1398 O O . ALA A 1 178 ? 1.009 -21.521 0.074 1.00 95.94 178 ALA A O 1
ATOM 1399 N N . THR A 1 179 ? 1.361 -20.116 1.784 1.00 97.25 179 THR A N 1
ATOM 1400 C CA . THR A 1 179 ? 0.089 -19.394 1.614 1.00 97.25 179 THR A CA 1
ATOM 1401 C C . THR A 1 179 ? 0.299 -18.053 0.911 1.00 97.25 179 THR A C 1
ATOM 1403 O O . THR A 1 179 ? -0.399 -17.721 -0.047 1.00 97.25 179 THR A O 1
ATOM 1406 N N . SER A 1 180 ? 1.294 -17.271 1.347 1.00 96.94 180 SER A N 1
ATOM 1407 C CA . SER A 1 180 ? 1.513 -15.916 0.839 1.00 96.94 180 SER A CA 1
ATOM 1408 C C . SER A 1 180 ? 2.990 -15.530 0.738 1.00 96.94 180 SER A C 1
ATOM 1410 O O . SER A 1 180 ? 3.544 -14.931 1.661 1.00 96.94 180 SER A O 1
ATOM 1412 N N . LEU A 1 181 ? 3.611 -15.774 -0.422 1.00 96.31 181 LEU A N 1
ATOM 1413 C CA . LEU A 1 181 ? 4.962 -15.298 -0.747 1.00 96.31 181 LEU A CA 1
ATOM 1414 C C . LEU A 1 181 ? 5.066 -13.769 -0.695 1.00 96.31 181 LEU A C 1
ATOM 1416 O O . LEU A 1 181 ? 6.109 -13.251 -0.298 1.00 96.31 181 LEU A O 1
ATOM 1420 N N . ARG A 1 182 ? 3.977 -13.043 -0.989 1.00 95.69 182 ARG A N 1
ATOM 1421 C CA . ARG A 1 182 ? 3.898 -11.577 -0.833 1.00 95.69 182 ARG A CA 1
ATOM 1422 C C . ARG A 1 182 ? 4.283 -11.097 0.572 1.00 95.69 182 ARG A C 1
ATOM 1424 O O . ARG A 1 182 ? 4.750 -9.975 0.716 1.00 95.69 182 ARG A O 1
ATOM 1431 N N . MET A 1 183 ? 4.051 -11.919 1.595 1.00 94.62 183 MET A N 1
ATOM 1432 C CA . MET A 1 183 ? 4.323 -11.586 3.001 1.00 94.62 183 MET A CA 1
ATOM 1433 C C . MET A 1 183 ? 5.602 -12.259 3.526 1.00 94.62 183 MET A C 1
ATOM 1435 O O . MET A 1 183 ? 5.835 -12.269 4.731 1.00 94.62 183 MET A O 1
ATOM 1439 N N . SER A 1 184 ? 6.405 -12.852 2.637 1.00 93.25 184 SER A N 1
ATOM 1440 C CA . SER A 1 184 ? 7.711 -13.445 2.947 1.00 93.25 184 SER A CA 1
ATOM 1441 C C . SER A 1 184 ? 8.855 -12.451 2.705 1.00 93.25 184 SER A C 1
ATOM 1443 O O . SER A 1 184 ? 8.623 -11.302 2.328 1.00 93.25 184 SER A O 1
ATOM 1445 N N . ASP A 1 185 ? 10.100 -12.919 2.824 1.00 90.00 185 ASP A N 1
ATOM 1446 C CA . ASP A 1 185 ? 11.305 -12.141 2.501 1.00 90.00 185 ASP A CA 1
ATOM 1447 C C . ASP A 1 185 ? 11.434 -11.735 1.022 1.00 90.00 185 ASP A C 1
ATOM 1449 O O . ASP A 1 185 ? 12.235 -10.866 0.675 1.00 90.00 185 ASP A O 1
ATOM 1453 N N . LEU A 1 186 ? 10.604 -12.314 0.149 1.00 91.44 186 LEU A N 1
ATOM 1454 C CA . LEU A 1 186 ? 10.471 -11.913 -1.254 1.00 91.44 186 LEU A CA 1
ATOM 1455 C C . LEU A 1 186 ? 9.559 -10.701 -1.468 1.00 91.44 186 LEU A C 1
ATOM 1457 O O . LEU A 1 186 ? 9.566 -10.112 -2.551 1.00 91.44 186 LEU A O 1
ATOM 1461 N N . GLY A 1 187 ? 8.748 -10.373 -0.466 1.00 87.19 187 GLY A N 1
ATOM 1462 C CA . GLY A 1 187 ? 7.772 -9.301 -0.508 1.00 87.19 187 GLY A CA 1
ATOM 1463 C C . GLY A 1 187 ? 8.320 -7.943 -0.084 1.00 87.19 187 GLY A C 1
ATOM 1464 O O . GLY A 1 187 ? 9.522 -7.672 -0.110 1.00 87.19 187 GLY A O 1
ATOM 1465 N N . TYR A 1 188 ? 7.400 -7.080 0.338 1.00 85.44 188 TYR A N 1
ATOM 1466 C CA . TYR A 1 188 ? 7.716 -5.750 0.844 1.00 85.44 188 TYR A CA 1
ATOM 1467 C C . TYR A 1 188 ? 8.378 -5.822 2.222 1.00 85.44 188 TYR A C 1
ATOM 1469 O O . TYR A 1 188 ? 7.777 -6.299 3.183 1.00 85.44 188 TYR A O 1
ATOM 1477 N N . GLN A 1 189 ? 9.612 -5.320 2.322 1.00 84.75 189 GLN A N 1
ATOM 1478 C CA . GLN A 1 189 ? 10.386 -5.325 3.562 1.00 84.75 189 GLN A CA 1
ATOM 1479 C C . GLN A 1 189 ? 11.231 -4.070 3.734 1.00 84.75 189 GLN A C 1
ATOM 1481 O O . GLN A 1 189 ? 11.835 -3.570 2.784 1.00 84.75 189 GLN A O 1
ATOM 1486 N N . ASN A 1 190 ? 11.373 -3.630 4.983 1.00 88.44 190 ASN A N 1
ATOM 1487 C CA . ASN A 1 190 ? 12.326 -2.588 5.353 1.00 88.44 190 ASN A CA 1
ATOM 1488 C C . ASN A 1 190 ? 13.769 -3.125 5.242 1.00 88.44 190 ASN A C 1
ATOM 1490 O O . ASN A 1 190 ? 14.103 -4.146 5.838 1.00 88.44 190 ASN A O 1
ATOM 1494 N N . LYS A 1 191 ? 14.650 -2.442 4.493 1.00 87.31 191 LYS A N 1
ATOM 1495 C CA . LYS A 1 191 ? 16.041 -2.902 4.245 1.00 87.31 191 LYS A CA 1
ATOM 1496 C C . LYS A 1 191 ? 17.061 -2.445 5.289 1.00 87.31 191 LYS A C 1
ATOM 1498 O O . LYS A 1 191 ? 18.204 -2.908 5.259 1.00 87.31 191 LYS A O 1
ATOM 1503 N N . THR A 1 192 ? 16.657 -1.548 6.180 1.00 90.81 192 THR A N 1
ATOM 1504 C CA . THR A 1 192 ? 17.458 -1.061 7.305 1.00 90.81 192 THR A CA 1
ATOM 1505 C C . THR A 1 192 ? 16.689 -1.367 8.590 1.00 90.81 192 THR A C 1
ATOM 1507 O O . THR A 1 192 ? 15.486 -1.114 8.619 1.00 90.81 192 THR A O 1
ATOM 1510 N N . PRO A 1 193 ? 17.330 -1.918 9.635 1.00 90.19 193 PRO A N 1
ATOM 1511 C CA . PRO A 1 193 ? 16.655 -2.219 10.891 1.00 90.19 193 PRO A CA 1
ATOM 1512 C C . PRO A 1 193 ? 16.306 -0.939 11.658 1.00 90.19 193 PRO A C 1
ATOM 1514 O O . PRO A 1 193 ? 17.147 -0.062 11.845 1.00 90.19 193 PRO A O 1
ATOM 1517 N N . PHE A 1 194 ? 15.068 -0.862 12.134 1.00 94.50 194 PHE A N 1
ATOM 1518 C CA . PHE A 1 194 ? 14.575 0.125 13.091 1.00 94.50 194 PHE A CA 1
ATOM 1519 C C . PHE A 1 194 ? 13.319 -0.433 13.766 1.00 94.50 194 PHE A C 1
ATOM 1521 O O . PHE A 1 194 ? 12.737 -1.411 13.293 1.00 94.50 194 PHE A O 1
ATOM 1528 N N . THR A 1 195 ? 12.897 0.190 14.861 1.00 94.44 195 THR A N 1
ATOM 1529 C CA . THR A 1 195 ? 11.717 -0.238 15.615 1.00 94.44 195 THR A CA 1
ATOM 1530 C C . THR A 1 195 ? 10.773 0.937 15.773 1.00 94.44 195 THR A C 1
ATOM 1532 O O . THR A 1 195 ? 11.204 2.022 16.155 1.00 94.44 195 THR A O 1
ATOM 1535 N N . ILE A 1 196 ? 9.486 0.704 15.520 1.00 95.69 196 ILE A N 1
ATOM 1536 C CA . ILE A 1 196 ? 8.413 1.634 15.870 1.00 95.69 196 ILE A CA 1
ATOM 1537 C C . ILE A 1 196 ? 7.574 0.997 16.966 1.00 95.69 196 ILE A C 1
ATOM 1539 O O . ILE A 1 196 ? 7.113 -0.139 16.839 1.00 95.69 196 ILE A O 1
ATOM 1543 N N . SER A 1 197 ? 7.365 1.730 18.054 1.00 96.12 197 SER A N 1
ATOM 1544 C CA . SER A 1 197 ? 6.466 1.288 19.109 1.00 96.12 197 SER A CA 1
ATOM 1545 C C . SER A 1 197 ? 5.000 1.502 18.738 1.00 96.12 197 SER A C 1
ATOM 1547 O O . SER A 1 197 ? 4.587 2.597 18.365 1.00 96.12 197 SER A O 1
ATOM 1549 N N . PHE A 1 198 ? 4.182 0.472 18.958 1.00 96.44 198 PHE A N 1
ATOM 1550 C CA . PHE A 1 198 ? 2.722 0.551 18.875 1.00 96.44 198 PHE A CA 1
ATOM 1551 C C . PHE A 1 198 ? 2.057 0.730 20.252 1.00 96.44 198 PHE A C 1
ATOM 1553 O O . PHE A 1 198 ? 0.877 0.417 20.414 1.00 96.44 198 PHE A O 1
ATOM 1560 N N . ASN A 1 199 ? 2.785 1.167 21.283 1.00 96.06 199 ASN A N 1
ATOM 1561 C CA . ASN A 1 199 ? 2.226 1.283 22.637 1.00 96.06 199 ASN A CA 1
ATOM 1562 C C . ASN A 1 199 ? 1.280 2.479 22.783 1.00 96.06 199 ASN A C 1
ATOM 1564 O O . ASN A 1 199 ? 0.165 2.323 23.289 1.00 96.06 199 ASN A O 1
ATOM 1568 N N . ASP A 1 200 ? 1.705 3.636 22.285 1.00 96.50 200 ASP A N 1
ATOM 1569 C CA . ASP A 1 200 ? 0.970 4.893 22.321 1.00 96.50 200 ASP A CA 1
ATOM 1570 C C . ASP A 1 200 ? 1.295 5.740 21.080 1.00 96.50 200 ASP A C 1
ATOM 1572 O O . ASP A 1 200 ? 2.317 5.539 20.416 1.00 96.50 200 ASP A O 1
ATOM 1576 N N . LEU A 1 201 ? 0.405 6.676 20.755 1.00 97.69 201 LEU A N 1
ATOM 1577 C CA . LEU A 1 201 ? 0.493 7.464 19.527 1.00 97.69 201 LEU A CA 1
ATOM 1578 C C . LEU A 1 201 ? 1.698 8.421 19.525 1.00 97.69 201 LEU A C 1
ATOM 1580 O O . LEU A 1 201 ? 2.314 8.631 18.478 1.00 97.69 201 LEU A O 1
ATOM 1584 N N . ALA A 1 202 ? 2.064 8.989 20.677 1.00 97.81 202 ALA A N 1
ATOM 1585 C CA . ALA A 1 202 ? 3.173 9.938 20.773 1.00 97.81 202 ALA A CA 1
ATOM 1586 C C . ALA A 1 202 ? 4.516 9.241 20.508 1.00 97.81 202 ALA A C 1
ATOM 1588 O O . ALA A 1 202 ? 5.342 9.722 19.736 1.00 97.81 202 ALA A O 1
ATOM 1589 N N . THR A 1 203 ? 4.708 8.062 21.088 1.00 97.88 203 THR A N 1
ATOM 1590 C CA . THR A 1 203 ? 5.873 7.210 20.852 1.00 97.88 203 THR A CA 1
ATOM 1591 C C . THR A 1 203 ? 5.912 6.718 19.403 1.00 97.88 203 THR A C 1
ATOM 1593 O O . THR A 1 203 ? 6.948 6.864 18.760 1.00 97.88 203 THR A O 1
ATOM 1596 N N . TYR A 1 204 ? 4.787 6.249 18.847 1.00 97.69 204 TYR A N 1
ATOM 1597 C CA . TYR A 1 204 ? 4.692 5.834 17.438 1.00 97.69 204 TYR A CA 1
ATOM 1598 C C . TYR A 1 204 ? 5.126 6.947 16.470 1.00 97.69 204 TYR A C 1
ATOM 1600 O O . TYR A 1 204 ? 5.975 6.746 15.601 1.00 97.69 204 TYR A O 1
ATOM 1608 N N . THR A 1 205 ? 4.557 8.143 16.639 1.00 97.50 205 THR A N 1
ATOM 1609 C CA . THR A 1 205 ? 4.840 9.304 15.781 1.00 97.50 205 THR A CA 1
ATOM 1610 C C . THR A 1 205 ? 6.280 9.783 15.909 1.00 97.50 205 THR A C 1
ATOM 1612 O O . THR A 1 205 ? 6.909 10.076 14.893 1.00 97.50 205 THR A O 1
ATOM 1615 N N . ARG A 1 206 ? 6.831 9.809 17.128 1.00 98.06 206 ARG A N 1
ATOM 1616 C CA . ARG A 1 206 ? 8.242 10.131 17.370 1.00 98.06 206 ARG A CA 1
ATOM 1617 C C . ARG A 1 206 ? 9.173 9.134 16.681 1.00 98.06 206 ARG A C 1
ATOM 1619 O O . ARG A 1 206 ? 10.105 9.557 16.002 1.00 98.06 206 ARG A O 1
ATOM 1626 N N . ASP A 1 207 ? 8.932 7.835 16.845 1.00 97.94 207 ASP A N 1
ATOM 1627 C CA . ASP A 1 207 ? 9.792 6.789 16.283 1.00 97.94 207 ASP A CA 1
ATOM 1628 C C . ASP A 1 207 ? 9.766 6.826 14.743 1.00 97.94 207 ASP A C 1
ATOM 1630 O O . ASP A 1 207 ? 10.815 6.793 14.097 1.00 97.94 207 ASP A O 1
ATOM 1634 N N . LEU A 1 208 ? 8.582 7.006 14.144 1.00 97.44 208 LEU A N 1
ATOM 1635 C CA . LEU A 1 208 ? 8.428 7.160 12.695 1.00 97.44 208 LEU A CA 1
ATOM 1636 C C . LEU A 1 208 ? 9.089 8.442 12.167 1.00 97.44 208 LEU A C 1
ATOM 1638 O O . LEU A 1 208 ? 9.763 8.411 11.136 1.00 97.44 208 LEU A O 1
ATOM 1642 N N . ALA A 1 209 ? 8.956 9.561 12.885 1.00 97.94 209 ALA A N 1
ATOM 1643 C CA . ALA A 1 209 ? 9.636 10.808 12.538 1.00 97.94 209 ALA A CA 1
ATOM 1644 C C . ALA A 1 209 ? 11.164 10.666 12.619 1.00 97.94 209 ALA A C 1
ATOM 1646 O O . ALA A 1 209 ? 11.875 11.190 11.756 1.00 97.94 209 ALA A O 1
ATOM 1647 N N . SER A 1 210 ? 11.669 9.917 13.606 1.00 98.00 210 SER A N 1
ATOM 1648 C CA . SER A 1 210 ? 13.090 9.582 13.701 1.00 98.00 210 SER A CA 1
ATOM 1649 C C . SER A 1 210 ? 13.540 8.793 12.473 1.00 98.00 210 SER A C 1
ATOM 1651 O O . SER A 1 210 ? 14.516 9.179 11.842 1.00 98.00 210 SER A O 1
ATOM 1653 N N . ALA A 1 211 ? 12.805 7.756 12.059 1.00 97.69 211 ALA A N 1
ATOM 1654 C CA . ALA A 1 211 ? 13.156 6.958 10.881 1.00 97.69 211 ALA A CA 1
ATOM 1655 C C . ALA A 1 211 ? 13.197 7.790 9.580 1.00 97.69 211 ALA A C 1
ATOM 1657 O O . ALA A 1 211 ? 14.082 7.608 8.743 1.00 97.69 211 ALA A O 1
ATOM 1658 N N . VAL A 1 212 ? 12.301 8.768 9.428 1.00 97.69 212 VAL A N 1
ATOM 1659 C CA . VAL A 1 212 ? 12.311 9.710 8.290 1.00 97.69 212 VAL A CA 1
ATOM 1660 C C . VAL A 1 212 ? 13.447 10.740 8.383 1.00 97.69 212 VAL A C 1
ATOM 1662 O O . VAL A 1 212 ? 13.764 11.382 7.386 1.00 97.69 212 VAL A O 1
ATOM 1665 N N . SER A 1 213 ? 14.094 10.895 9.542 1.00 97.62 213 SER A N 1
ATOM 1666 C CA . SER A 1 213 ? 15.124 11.918 9.804 1.00 97.62 213 SER A CA 1
ATOM 1667 C C . SER A 1 213 ? 16.531 11.353 10.039 1.00 97.62 213 SER A C 1
ATOM 1669 O O . SER A 1 213 ? 17.478 12.124 10.166 1.00 97.62 213 SER A O 1
ATOM 1671 N N . THR A 1 214 ? 16.689 10.031 10.120 1.00 98.00 214 THR A N 1
ATOM 1672 C CA . THR A 1 214 ? 17.972 9.374 10.403 1.00 98.00 214 THR A CA 1
ATOM 1673 C C . THR A 1 214 ? 18.615 8.864 9.111 1.00 98.00 214 THR A C 1
ATOM 1675 O O . THR A 1 214 ? 18.038 7.978 8.481 1.00 98.00 214 THR A O 1
ATOM 1678 N N . PRO A 1 215 ? 19.804 9.358 8.710 1.00 97.19 215 PRO A N 1
ATOM 1679 C CA . PRO A 1 215 ? 20.589 8.788 7.614 1.00 97.19 215 PRO A CA 1
ATOM 1680 C C . PRO A 1 215 ? 20.853 7.289 7.787 1.00 97.19 215 PRO A C 1
ATOM 1682 O O . PRO A 1 215 ? 21.108 6.816 8.893 1.00 97.19 215 PRO A O 1
ATOM 1685 N N . ALA A 1 216 ? 20.797 6.538 6.690 1.00 97.19 216 ALA A N 1
ATOM 1686 C CA . ALA A 1 216 ? 21.100 5.114 6.669 1.00 97.19 216 ALA A CA 1
ATOM 1687 C C . ALA A 1 216 ? 22.316 4.860 5.764 1.00 97.19 216 ALA A C 1
ATOM 1689 O O . ALA A 1 216 ? 22.213 5.099 4.556 1.00 97.19 216 ALA A O 1
ATOM 1690 N N . PRO A 1 217 ? 23.425 4.290 6.282 1.00 96.44 217 PRO A N 1
ATOM 1691 C CA . PRO A 1 217 ? 24.646 4.066 5.498 1.00 96.44 217 PRO A CA 1
ATOM 1692 C C . PRO A 1 217 ? 24.414 3.317 4.177 1.00 96.44 217 PRO A C 1
ATOM 1694 O O . PRO A 1 217 ? 25.011 3.634 3.149 1.00 96.44 217 PRO A O 1
ATOM 1697 N N . ARG A 1 218 ? 23.473 2.361 4.174 1.00 95.50 218 ARG A N 1
ATOM 1698 C CA . ARG A 1 218 ? 23.062 1.617 2.974 1.00 95.50 218 ARG A CA 1
ATOM 1699 C C . ARG A 1 218 ? 22.573 2.532 1.847 1.00 95.50 218 ARG A C 1
ATOM 1701 O O . ARG A 1 218 ? 22.862 2.270 0.685 1.00 95.50 218 ARG A O 1
ATOM 1708 N N . PHE A 1 219 ? 21.820 3.577 2.177 1.00 96.88 219 PHE A N 1
ATOM 1709 C CA . PHE A 1 219 ? 21.225 4.486 1.198 1.00 96.88 219 PHE A CA 1
ATOM 1710 C C . PHE A 1 219 ? 22.108 5.699 0.912 1.00 96.88 219 PHE A C 1
ATOM 1712 O O . PHE A 1 219 ? 22.027 6.250 -0.185 1.00 96.88 219 PHE A O 1
ATOM 1719 N N . GLU A 1 220 ? 22.997 6.068 1.836 1.00 97.31 220 GLU A N 1
ATOM 1720 C CA . GLU A 1 220 ? 24.087 7.013 1.572 1.00 97.31 220 GLU A CA 1
ATOM 1721 C C . GLU A 1 220 ? 25.025 6.492 0.483 1.00 97.31 220 GLU A C 1
ATOM 1723 O O . GLU A 1 220 ? 25.381 7.245 -0.421 1.00 97.31 220 GLU A O 1
ATOM 1728 N N . HIS A 1 221 ? 25.343 5.193 0.503 1.00 96.00 221 HIS A N 1
ATOM 1729 C CA . HIS A 1 221 ? 26.185 4.565 -0.516 1.00 96.00 221 HIS A CA 1
ATOM 1730 C C . HIS A 1 221 ? 25.601 4.662 -1.939 1.00 96.00 221 HIS A C 1
ATOM 1732 O O . HIS A 1 221 ? 26.350 4.761 -2.907 1.00 96.00 221 HIS A O 1
ATOM 1738 N N . LEU A 1 222 ? 24.270 4.689 -2.085 1.00 95.56 222 LEU A N 1
ATOM 1739 C CA . LEU A 1 222 ? 23.610 4.889 -3.386 1.00 95.56 222 LEU A CA 1
ATOM 1740 C C . LEU A 1 222 ? 23.773 6.328 -3.919 1.00 95.56 222 LEU A C 1
ATOM 1742 O O . LEU A 1 222 ? 23.684 6.565 -5.132 1.00 95.56 222 LEU A O 1
ATOM 1746 N N . GLY A 1 223 ? 24.001 7.284 -3.011 1.00 96.69 223 GLY A N 1
ATOM 1747 C CA . GLY A 1 223 ? 24.049 8.716 -3.281 1.00 96.69 223 GLY A CA 1
ATOM 1748 C C . GLY A 1 223 ? 22.674 9.339 -3.552 1.00 96.69 223 GLY A C 1
ATOM 1749 O O . GLY A 1 223 ? 21.678 8.656 -3.790 1.00 96.69 223 GLY A O 1
ATOM 1750 N N . LEU A 1 224 ? 22.607 10.673 -3.526 1.00 97.31 224 LEU A N 1
ATOM 1751 C CA . LEU A 1 224 ? 21.370 11.423 -3.802 1.00 97.31 224 LEU A CA 1
ATOM 1752 C C . LEU A 1 224 ? 21.127 11.692 -5.291 1.00 97.31 224 LEU A C 1
ATOM 1754 O O . LEU A 1 224 ? 19.980 11.898 -5.688 1.00 97.31 224 LEU A O 1
ATOM 1758 N N . TYR A 1 225 ? 22.186 11.703 -6.101 1.00 97.56 225 TYR A N 1
ATOM 1759 C CA . TYR A 1 225 ? 22.145 12.155 -7.488 1.00 97.56 225 TYR A CA 1
ATOM 1760 C C . TYR A 1 225 ? 22.722 11.108 -8.443 1.00 97.56 225 TYR A C 1
ATOM 1762 O O . TYR A 1 225 ? 23.619 10.335 -8.094 1.00 97.56 225 TYR A O 1
ATOM 1770 N N . ASN A 1 226 ? 22.181 11.084 -9.653 1.00 94.00 226 ASN A N 1
ATOM 1771 C CA . ASN A 1 226 ? 22.742 10.418 -10.819 1.00 94.00 226 ASN A CA 1
ATOM 1772 C C . ASN A 1 226 ? 23.950 11.200 -11.361 1.00 94.00 226 ASN A C 1
ATOM 1774 O O . ASN A 1 226 ? 24.103 12.383 -11.046 1.00 94.00 226 ASN A O 1
ATOM 1778 N N . PRO A 1 227 ? 24.802 10.568 -12.194 1.00 94.56 227 PRO A N 1
ATOM 1779 C CA . PRO A 1 227 ? 25.922 11.255 -12.844 1.00 94.56 227 PRO A CA 1
ATOM 1780 C C . PRO A 1 227 ? 25.503 12.462 -13.696 1.00 94.56 227 PRO A C 1
ATOM 1782 O O . PRO A 1 227 ? 26.282 13.394 -13.855 1.00 94.56 227 PRO A O 1
ATOM 1785 N N . ASP A 1 228 ? 24.273 12.461 -14.215 1.00 94.75 228 ASP A N 1
ATOM 1786 C CA . ASP A 1 228 ? 23.690 13.557 -15.000 1.00 94.75 228 ASP A CA 1
ATOM 1787 C C . ASP A 1 228 ? 23.126 14.710 -14.141 1.00 94.75 228 ASP A C 1
ATOM 1789 O O . ASP A 1 228 ? 22.593 15.682 -14.674 1.00 94.75 228 ASP A O 1
ATOM 1793 N N . GLY A 1 229 ? 23.227 14.614 -12.811 1.00 94.94 229 GLY A N 1
ATOM 1794 C CA . GLY A 1 229 ? 22.723 15.609 -11.864 1.00 94.94 229 GLY A CA 1
ATOM 1795 C C . GLY A 1 229 ? 21.241 15.467 -11.498 1.00 94.94 229 GLY A C 1
ATOM 1796 O O . GLY A 1 229 ? 20.766 16.202 -10.630 1.00 94.94 229 GLY A O 1
ATOM 1797 N N . SER A 1 230 ? 20.499 14.524 -12.088 1.00 93.94 230 SER A N 1
ATOM 1798 C CA . SER A 1 230 ? 19.126 14.217 -11.663 1.00 93.94 230 SER A CA 1
ATOM 1799 C C . SER A 1 230 ? 19.107 13.546 -10.282 1.00 93.94 230 SER A C 1
ATOM 1801 O O . SER A 1 230 ? 20.077 12.909 -9.868 1.00 93.94 230 SER A O 1
ATOM 1803 N N . ARG A 1 231 ? 18.018 13.702 -9.516 1.00 96.19 231 ARG A N 1
ATOM 1804 C CA . ARG A 1 231 ? 17.893 13.054 -8.198 1.00 96.19 231 ARG A CA 1
ATOM 1805 C C . ARG A 1 231 ? 17.506 11.583 -8.341 1.00 96.19 231 ARG A C 1
ATOM 1807 O O . ARG A 1 231 ? 16.626 11.262 -9.123 1.00 96.19 231 ARG A O 1
ATOM 1814 N N . LYS A 1 232 ? 18.110 10.729 -7.512 1.00 95.69 232 LYS A N 1
ATOM 1815 C CA . LYS A 1 232 ? 17.778 9.297 -7.386 1.00 95.69 232 LYS A CA 1
ATOM 1816 C C . LYS A 1 232 ? 16.737 9.010 -6.310 1.00 95.69 232 LYS A C 1
ATOM 1818 O O . LYS A 1 232 ? 15.988 8.052 -6.409 1.00 95.69 232 LYS A O 1
ATOM 1823 N N . GLN A 1 233 ? 16.758 9.785 -5.229 1.00 98.00 233 GLN A N 1
ATOM 1824 C CA . GLN A 1 233 ? 15.927 9.572 -4.044 1.00 98.00 233 GLN A CA 1
ATOM 1825 C C . GLN A 1 233 ? 15.683 10.901 -3.317 1.00 98.00 233 GLN A C 1
ATOM 1827 O O . GLN A 1 233 ? 16.376 11.899 -3.546 1.00 98.00 233 GLN A O 1
ATOM 1832 N N . ILE A 1 234 ? 14.681 10.932 -2.439 1.00 97.94 234 ILE A N 1
ATOM 1833 C CA . ILE A 1 234 ? 14.317 12.134 -1.672 1.00 97.94 234 ILE A CA 1
ATOM 1834 C C . ILE A 1 234 ? 15.391 12.478 -0.631 1.00 97.94 234 ILE A C 1
ATOM 1836 O O . ILE A 1 234 ? 15.814 13.633 -0.527 1.00 97.94 234 ILE A O 1
ATOM 1840 N N . SER A 1 235 ? 15.824 11.473 0.126 1.00 97.88 235 SER A N 1
ATOM 1841 C CA . SER A 1 235 ? 16.826 11.552 1.190 1.00 97.88 235 SER A CA 1
ATOM 1842 C C . SER A 1 235 ? 17.652 10.264 1.205 1.00 97.88 235 SER A C 1
ATOM 1844 O O . SER A 1 235 ? 17.311 9.297 0.527 1.00 97.88 235 SER A O 1
ATOM 1846 N N . THR A 1 236 ? 18.722 10.226 1.995 1.00 97.75 236 THR A N 1
ATOM 1847 C CA . THR A 1 236 ? 19.488 9.002 2.299 1.00 97.75 236 THR A CA 1
ATOM 1848 C C . THR A 1 236 ? 19.073 8.388 3.639 1.00 97.75 236 THR A C 1
ATOM 1850 O O . THR A 1 236 ? 19.797 7.575 4.208 1.00 97.75 236 THR A O 1
ATOM 1853 N N . HIS A 1 237 ? 17.918 8.789 4.178 1.00 98.06 237 HIS A N 1
ATOM 1854 C CA . HIS A 1 237 ? 17.441 8.354 5.490 1.00 98.06 237 HIS A CA 1
ATOM 1855 C C . HIS A 1 237 ? 16.827 6.955 5.453 1.00 98.06 237 HIS A C 1
ATOM 1857 O O . HIS A 1 237 ? 16.494 6.468 4.368 1.00 98.06 237 HIS A O 1
ATOM 1863 N N . ILE A 1 238 ? 16.660 6.331 6.629 1.00 97.50 238 ILE A N 1
ATOM 1864 C CA . ILE A 1 238 ? 16.035 5.007 6.801 1.00 97.50 238 ILE A CA 1
ATOM 1865 C C . ILE A 1 238 ? 14.743 4.932 5.984 1.00 97.50 238 ILE A C 1
ATOM 1867 O O . ILE A 1 238 ? 14.578 3.999 5.207 1.00 97.50 238 ILE A O 1
ATOM 1871 N N . LEU A 1 239 ? 13.893 5.956 6.073 1.00 97.75 239 LEU A N 1
ATOM 1872 C CA . LEU A 1 239 ? 12.725 6.138 5.214 1.00 97.75 239 LEU A CA 1
ATOM 1873 C C . LEU A 1 239 ? 12.834 7.470 4.462 1.00 97.75 239 LEU A C 1
ATOM 1875 O O . LEU A 1 239 ? 13.239 8.477 5.042 1.00 97.75 239 LEU A O 1
ATOM 1879 N N . GLN A 1 240 ? 12.445 7.516 3.186 1.00 98.12 240 GLN A N 1
ATOM 1880 C CA . GLN A 1 240 ? 12.331 8.785 2.455 1.00 98.12 240 GLN A CA 1
ATOM 1881 C C . GLN A 1 240 ? 11.189 9.642 3.002 1.00 98.12 240 GLN A C 1
ATOM 1883 O O . GLN A 1 240 ? 11.330 10.854 3.153 1.00 98.12 240 GLN A O 1
ATOM 1888 N N . ILE A 1 241 ? 10.054 8.993 3.266 1.00 97.50 241 ILE A N 1
ATOM 1889 C CA . ILE A 1 241 ? 8.822 9.544 3.835 1.00 97.50 241 ILE A CA 1
ATOM 1890 C C . ILE A 1 241 ? 8.130 8.450 4.656 1.00 97.50 241 ILE A C 1
ATOM 1892 O O . ILE A 1 241 ? 8.428 7.269 4.491 1.00 97.50 241 ILE A O 1
ATOM 1896 N N . ALA A 1 242 ? 7.167 8.826 5.499 1.00 96.06 242 ALA A N 1
ATOM 1897 C CA . ALA A 1 242 ? 6.440 7.887 6.359 1.00 96.06 242 ALA A CA 1
ATOM 1898 C C . ALA A 1 242 ? 5.792 6.713 5.592 1.00 96.06 242 ALA A C 1
ATOM 1900 O O . ALA A 1 242 ? 5.769 5.598 6.100 1.00 96.06 242 ALA A O 1
ATOM 1901 N N . ASN A 1 243 ? 5.325 6.943 4.359 1.00 94.75 243 ASN A N 1
ATOM 1902 C CA . ASN A 1 243 ? 4.709 5.921 3.504 1.00 94.75 243 ASN A CA 1
ATOM 1903 C C . ASN A 1 243 ? 5.665 4.798 3.058 1.00 94.75 243 ASN A C 1
ATOM 1905 O O . ASN A 1 243 ? 5.193 3.810 2.508 1.00 94.75 243 ASN A O 1
ATOM 1909 N N . GLU A 1 244 ? 6.981 4.942 3.248 1.00 96.75 244 GLU A N 1
ATOM 1910 C CA . GLU A 1 244 ? 7.957 3.880 2.952 1.00 96.75 244 GLU A CA 1
ATOM 1911 C C . GLU A 1 244 ? 7.989 2.803 4.044 1.00 96.75 244 GLU A C 1
ATOM 1913 O O . GLU A 1 244 ? 8.577 1.744 3.849 1.00 96.75 244 GLU A O 1
ATOM 1918 N N . TYR A 1 245 ? 7.371 3.060 5.201 1.00 95.88 245 TYR A N 1
ATOM 1919 C CA . TYR A 1 245 ? 7.330 2.091 6.283 1.00 95.88 245 TYR A CA 1
ATOM 1920 C C . TYR A 1 245 ? 6.403 0.921 5.937 1.00 95.88 245 TYR A C 1
ATOM 1922 O O . TYR A 1 245 ? 5.180 1.063 5.945 1.00 95.88 245 TYR A O 1
ATOM 1930 N N . TYR A 1 246 ? 6.994 -0.245 5.682 1.00 90.19 246 TYR A N 1
ATOM 1931 C CA . TYR A 1 246 ? 6.259 -1.497 5.518 1.00 90.19 246 TYR A CA 1
ATOM 1932 C C . TYR A 1 246 ? 5.988 -2.134 6.892 1.00 90.19 246 TYR A C 1
ATOM 1934 O O . TYR A 1 246 ? 6.934 -2.354 7.657 1.00 90.19 246 TYR A O 1
ATOM 1942 N N . THR A 1 247 ? 4.716 -2.405 7.204 1.00 83.62 247 THR A N 1
ATOM 1943 C CA . THR A 1 247 ? 4.222 -2.933 8.493 1.00 83.62 247 THR A CA 1
ATOM 1944 C C . THR A 1 247 ? 3.567 -4.298 8.394 1.00 83.62 247 THR A C 1
ATOM 1946 O O . THR A 1 247 ? 3.010 -4.628 7.324 1.00 83.62 247 THR A O 1
#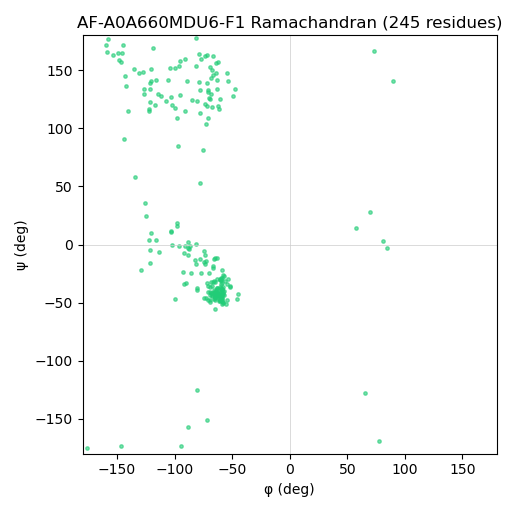

Radius of gyration: 20.46 Å; Cα contacts (8 Å, |Δi|>4): 318; chains: 1; bounding box: 48×46×59 Å

Solvent-accessible surface area (backbone atoms only — not comparable to full-atom values): 14546 Å² total; per-residue (Å²): 115,84,54,88,42,55,42,57,55,55,26,58,85,36,75,37,79,45,67,71,95,56,100,44,71,68,57,34,49,52,49,46,52,50,54,50,52,53,50,63,74,70,52,70,92,60,80,84,80,91,54,34,44,45,64,87,48,63,92,54,54,81,76,61,52,62,30,79,44,67,88,47,71,69,21,43,49,60,32,36,50,42,45,24,46,31,75,75,67,39,51,67,56,57,51,50,51,85,85,84,88,86,84,79,82,60,72,68,56,45,48,53,53,18,58,75,71,76,47,68,66,44,70,67,50,51,50,47,50,51,24,50,48,52,51,51,44,68,75,47,47,66,55,55,39,66,78,67,32,76,21,38,50,36,32,56,53,45,61,84,45,66,85,78,42,44,81,76,50,92,62,30,28,27,51,95,88,47,32,35,44,62,80,39,96,74,27,82,68,71,92,62,94,82,77,67,52,56,75,39,69,69,56,27,52,52,36,47,52,45,36,41,68,36,76,28,73,80,41,48,72,68,44,55,51,46,98,87,68,48,72,39,29,81,53,36,25,65,22,67,44,76,86,64,67,65,130

Mean predicted aligned error: 3.39 Å

Sequence (247 aa):
YTHPNITTDYAETLLELVTDPHPTPEAAYAQLLALHRYCAQNIGDEQLWPGSMPCILPENSDDIAIGYYGTSNGGKMRRLYREGLGHRYGKTMQMIAGIHYNYSPPAALWTQLAARDGETADQDYINRRYMGALRAINRHAWLINYLYGASPAVHDSFVPARAVLDTLAPHTLGWAGATSLRMSDLGYQNKTPFTISFNDLATYTRDLASAVSTPAPRFEHLGLYNPDGSRKQISTHILQIANEYYT